Protein AF-A0A0F4IWF5-F1 (afdb_monomer_lite)

pLDDT: mean 77.97, std 20.59, range [29.2, 98.62]

Sequence (247 aa):
MFGRNTRDEPFEAVHWDEITQFTVGRTMRNTFRKSKRGEGAHAVRSMRMRGGEEYMVPGVYIVPVELSASLAKGGFRLFEDEAGRQLLCTVLPDGSDRYRVKDHADREIGCIRRTPVTKRLTRQGLWMEQPGYPSVVAPRAWARGGPGASLGRGVGHVLDGIVDSLLSFGSDEAGGSGGLKPVVWAAVVEDAGEEADGEYGEAVLTFPRRTDGTRWYFVKRDGWLDKRLAFALAVLRESDTIGADRH

Secondary structure (DSSP, 8-state):
--------PPPPPPPGGG--EEEEEEE-B--S-GGGS-EEEEEEEEEEEETTEEEEEEEEEEEESSTTS-HHHH-EEEESSTTS-SEEEEEEE-SSSEEEEEETTS-EEEEEEEPPGGGTTTB-SEEEE-TTS--EE-BTTHHHH-TTTT--S--S---TTTHHHHHTT--S------PPPPEEEEEESS--TTTS---EEEEEEEE---SSS---EEE-TT-SS-HHHHHHHHHHHHHHHH-TT--

Foldseek 3Di:
DDDPPPVPPAPDADALLQDFKWFWAFFFWFDPPPVPRDGHATATFDWDDDPNTTTTHHQKGWAFPDLVDQCLARNIWIARDPVRPRTAWTWGDPPDQKIFIAGPVRHTQWIKGADPPLCVVFWDGIWIDGPPFATKTFTVVCLVPPPVSLDPDDDDDDDPVPVVVVVVVPPDDDDDDPFRGKTWIFGFPDCPDSNDDGRTDHTAKIWGDDPDGTTMMGGDSPDPDDVSRVRSVNSSVCCVPPVSVVD

Radius of gyration: 19.06 Å; chains: 1; bounding box: 44×46×70 Å

Organism: NCBI:txid68223

Structure (mmCIF, N/CA/C/O backbone):
data_AF-A0A0F4IWF5-F1
#
_entry.id   AF-A0A0F4IWF5-F1
#
loop_
_atom_site.group_PDB
_atom_site.id
_atom_site.type_symbol
_atom_site.label_atom_id
_atom_site.label_alt_id
_atom_site.label_comp_id
_atom_site.label_asym_id
_atom_site.label_entity_id
_atom_site.label_seq_id
_atom_site.pdbx_PDB_ins_code
_atom_site.Cartn_x
_atom_site.Cartn_y
_atom_site.Cartn_z
_atom_site.occupancy
_atom_site.B_iso_or_equiv
_atom_site.auth_seq_id
_atom_site.auth_comp_id
_atom_site.auth_asym_id
_atom_site.auth_atom_id
_atom_site.pdbx_PDB_model_num
ATOM 1 N N . MET A 1 1 ? 17.496 6.590 -42.188 1.00 32.78 1 MET A N 1
ATOM 2 C CA . MET A 1 1 ? 18.256 5.568 -41.436 1.00 32.78 1 MET A CA 1
ATOM 3 C C . MET A 1 1 ? 17.341 5.076 -40.323 1.00 32.78 1 MET A C 1
ATOM 5 O O . MET A 1 1 ? 17.051 5.838 -39.412 1.00 32.78 1 MET A O 1
ATOM 9 N N . PHE A 1 2 ? 16.738 3.898 -40.492 1.00 38.22 2 PHE A N 1
ATOM 10 C CA . PHE A 1 2 ? 15.704 3.384 -39.590 1.00 38.22 2 PHE A CA 1
ATOM 11 C C . PHE A 1 2 ? 16.336 2.886 -38.288 1.00 38.22 2 PHE A C 1
ATOM 13 O O . PHE A 1 2 ? 17.276 2.092 -38.315 1.00 38.22 2 PHE A O 1
ATOM 20 N N . GLY A 1 3 ? 15.839 3.404 -37.163 1.00 37.94 3 GLY A N 1
ATOM 21 C CA . GLY A 1 3 ? 16.291 3.045 -35.825 1.00 37.94 3 GLY A CA 1
ATOM 22 C C . GLY A 1 3 ? 16.060 1.565 -35.554 1.00 37.94 3 GLY A C 1
ATOM 23 O O . GLY A 1 3 ? 14.959 1.050 -35.750 1.00 37.94 3 GLY A O 1
ATOM 24 N N . ARG A 1 4 ? 17.106 0.877 -35.093 1.00 44.25 4 ARG A N 1
ATOM 25 C CA . ARG A 1 4 ? 16.944 -0.433 -34.468 1.00 44.25 4 ARG A CA 1
ATOM 26 C C . ARG A 1 4 ? 16.068 -0.229 -33.235 1.00 44.25 4 ARG A C 1
ATOM 28 O O . ARG A 1 4 ? 16.497 0.407 -32.278 1.00 44.25 4 ARG A O 1
ATOM 35 N N . ASN A 1 5 ? 14.849 -0.764 -33.279 1.00 41.25 5 ASN A N 1
ATOM 36 C CA . ASN A 1 5 ? 14.084 -1.097 -32.084 1.00 41.25 5 ASN A CA 1
ATOM 37 C C . ASN A 1 5 ? 14.884 -2.164 -31.335 1.00 41.25 5 ASN A C 1
ATOM 39 O O . ASN A 1 5 ? 14.654 -3.362 -31.503 1.00 41.25 5 ASN A O 1
ATOM 43 N N . THR A 1 6 ? 15.867 -1.733 -30.549 1.00 43.59 6 THR A N 1
ATOM 44 C CA . THR A 1 6 ? 16.395 -2.556 -29.472 1.00 43.59 6 THR A CA 1
ATOM 45 C C . THR A 1 6 ? 15.206 -2.777 -28.551 1.00 43.59 6 THR A C 1
ATOM 47 O O . THR A 1 6 ? 14.762 -1.854 -27.871 1.00 43.59 6 THR A O 1
ATOM 50 N N . ARG A 1 7 ? 14.600 -3.966 -28.621 1.00 47.75 7 ARG A N 1
ATOM 51 C CA . ARG A 1 7 ? 13.723 -4.432 -27.552 1.00 47.75 7 ARG A CA 1
ATOM 52 C C . ARG A 1 7 ? 14.609 -4.463 -26.323 1.00 47.75 7 ARG A C 1
ATOM 54 O O . ARG A 1 7 ? 15.448 -5.346 -26.197 1.00 47.75 7 ARG A O 1
ATOM 61 N N . ASP A 1 8 ? 14.487 -3.422 -25.517 1.00 58.19 8 ASP A N 1
ATOM 62 C CA . ASP A 1 8 ? 15.078 -3.349 -24.198 1.00 58.19 8 ASP A CA 1
ATOM 63 C C . ASP A 1 8 ? 14.809 -4.684 -23.491 1.00 58.19 8 ASP A C 1
ATOM 65 O O . ASP A 1 8 ? 13.645 -5.064 -23.339 1.00 58.19 8 ASP A O 1
ATOM 69 N N . GLU A 1 9 ? 15.862 -5.409 -23.107 1.00 56.19 9 GLU A N 1
ATOM 70 C CA . GLU A 1 9 ? 15.705 -6.659 -22.363 1.00 56.19 9 GLU A CA 1
ATOM 71 C C . GLU A 1 9 ? 14.843 -6.400 -21.116 1.00 56.19 9 GLU A C 1
ATOM 73 O O . GLU A 1 9 ? 14.987 -5.347 -20.473 1.00 56.19 9 GLU A O 1
ATOM 78 N N . PRO A 1 10 ? 13.890 -7.291 -20.802 1.00 72.62 10 PRO A N 1
ATOM 79 C CA . PRO A 1 10 ? 13.039 -7.117 -19.637 1.00 72.62 10 PRO A CA 1
ATOM 80 C C . PRO A 1 10 ? 13.905 -7.088 -18.375 1.00 72.62 10 PRO A C 1
ATOM 82 O O . PRO A 1 10 ? 14.876 -7.832 -18.257 1.00 72.62 10 PRO A O 1
ATOM 85 N N . PHE A 1 11 ? 13.562 -6.207 -17.433 1.00 80.19 11 PHE A N 1
ATOM 86 C CA . PHE A 1 11 ? 14.170 -6.260 -16.107 1.00 80.19 11 PHE A CA 1
ATOM 87 C C . PHE A 1 11 ? 13.850 -7.607 -15.464 1.00 80.19 11 PHE A C 1
ATOM 89 O O . PHE A 1 11 ? 12.752 -8.136 -15.649 1.00 80.19 11 PHE A O 1
ATOM 96 N N . GLU A 1 12 ? 14.794 -8.128 -14.685 1.00 79.62 12 GLU A N 1
ATOM 97 C CA . GLU A 1 12 ? 14.517 -9.259 -13.810 1.00 79.62 12 GLU A CA 1
ATOM 98 C C . GLU A 1 12 ? 13.345 -8.910 -12.884 1.00 79.62 12 GLU A C 1
ATOM 100 O O . GLU A 1 12 ? 13.271 -7.803 -12.333 1.00 79.62 12 GLU A O 1
ATOM 105 N N . ALA A 1 13 ? 12.396 -9.840 -12.774 1.00 78.12 13 ALA A N 1
ATOM 106 C CA . ALA A 1 13 ? 11.231 -9.662 -11.928 1.00 78.12 13 ALA A CA 1
ATOM 107 C C . ALA A 1 13 ? 11.683 -9.583 -10.467 1.00 78.12 13 ALA A C 1
ATOM 109 O O . ALA A 1 13 ? 12.383 -10.461 -9.973 1.00 78.12 13 ALA A O 1
ATOM 110 N N . VAL A 1 14 ? 11.278 -8.517 -9.780 1.00 83.75 14 VAL A N 1
ATOM 111 C CA . VAL A 1 14 ? 11.539 -8.361 -8.349 1.00 83.75 14 VAL A CA 1
ATOM 112 C C . VAL A 1 14 ? 10.417 -9.057 -7.608 1.00 83.75 14 VAL A C 1
ATOM 114 O O . VAL A 1 14 ? 9.255 -8.683 -7.785 1.00 83.75 14 VAL A O 1
ATOM 117 N N . HIS A 1 15 ? 10.759 -10.044 -6.786 1.00 90.50 15 HIS A N 1
ATOM 118 C CA . HIS A 1 15 ? 9.767 -10.699 -5.949 1.00 90.50 15 HIS A CA 1
ATOM 119 C C . HIS A 1 15 ? 9.177 -9.687 -4.951 1.00 90.50 15 HIS A C 1
ATOM 121 O O . HIS A 1 15 ? 9.857 -8.774 -4.472 1.00 90.50 15 HIS A O 1
ATOM 127 N N . TRP A 1 16 ? 7.873 -9.780 -4.691 1.00 93.94 16 TRP A N 1
ATOM 128 C CA . TRP A 1 16 ? 7.130 -8.721 -3.999 1.00 93.94 16 TRP A CA 1
ATOM 129 C C . TRP A 1 16 ? 7.592 -8.502 -2.553 1.00 93.94 16 TRP A C 1
ATOM 131 O O . TRP A 1 16 ? 7.484 -7.391 -2.026 1.00 93.94 16 TRP A O 1
ATOM 141 N N . ASP A 1 17 ? 8.113 -9.545 -1.912 1.00 92.12 17 ASP A N 1
ATOM 142 C CA . ASP A 1 17 ? 8.621 -9.505 -0.543 1.00 92.12 17 ASP A CA 1
ATOM 143 C C . ASP A 1 17 ? 9.945 -8.738 -0.421 1.00 92.12 17 ASP A C 1
ATOM 145 O O . ASP A 1 17 ? 10.275 -8.281 0.668 1.00 92.12 17 ASP A O 1
ATOM 149 N N . GLU A 1 18 ? 10.674 -8.505 -1.510 1.00 92.50 18 GLU A N 1
ATOM 150 C CA . GLU A 1 18 ? 11.907 -7.715 -1.519 1.00 92.50 18 GLU A CA 1
ATOM 151 C C . GLU A 1 18 ? 11.623 -6.218 -1.680 1.00 92.50 18 GLU A C 1
ATOM 153 O O . GLU A 1 18 ? 12.465 -5.367 -1.380 1.00 92.50 18 GLU A O 1
ATOM 158 N N . ILE A 1 19 ? 10.412 -5.866 -2.117 1.00 94.44 19 ILE A N 1
ATOM 159 C CA . ILE A 1 19 ? 10.019 -4.484 -2.377 1.00 94.44 19 ILE A CA 1
ATOM 160 C C . ILE A 1 19 ? 9.916 -3.735 -1.044 1.00 94.44 19 ILE A C 1
ATOM 162 O O . ILE A 1 19 ? 9.071 -4.022 -0.195 1.00 94.44 19 ILE A O 1
ATOM 166 N N . THR A 1 20 ? 10.799 -2.759 -0.844 1.00 93.88 20 THR A N 1
ATOM 167 C CA . THR A 1 20 ? 10.795 -1.864 0.329 1.00 93.88 20 THR A CA 1
ATOM 168 C C . THR A 1 20 ? 10.538 -0.412 -0.043 1.00 93.88 20 THR A C 1
ATOM 170 O O . THR A 1 20 ? 10.074 0.360 0.787 1.00 93.88 20 THR A O 1
ATOM 173 N N . GLN A 1 21 ? 10.798 -0.046 -1.297 1.00 94.38 21 GLN A N 1
ATOM 174 C CA . GLN A 1 21 ? 10.514 1.264 -1.865 1.00 94.38 21 GLN A CA 1
ATOM 175 C C . GLN A 1 21 ? 9.683 1.081 -3.129 1.00 94.38 21 GLN A C 1
ATOM 177 O O . GLN A 1 21 ? 10.093 0.373 -4.052 1.00 94.38 21 GLN A O 1
ATOM 182 N N . PHE A 1 22 ? 8.522 1.728 -3.183 1.00 95.44 22 PHE A N 1
ATOM 183 C CA . PHE A 1 22 ? 7.602 1.548 -4.297 1.00 95.44 22 PHE A CA 1
ATOM 184 C C . PHE A 1 22 ? 6.734 2.769 -4.585 1.00 95.44 22 PHE A C 1
ATOM 186 O O . PHE A 1 22 ? 6.564 3.658 -3.757 1.00 95.44 22 PHE A O 1
ATOM 193 N N . THR A 1 23 ? 6.155 2.792 -5.778 1.00 94.25 23 THR A N 1
ATOM 194 C CA . THR A 1 23 ? 5.047 3.670 -6.153 1.00 94.25 23 THR A CA 1
ATOM 195 C C . THR A 1 23 ? 3.878 2.832 -6.656 1.00 94.25 23 THR A C 1
ATOM 197 O O . THR A 1 23 ? 4.025 1.634 -6.891 1.00 94.25 23 THR A O 1
ATOM 200 N N . VAL A 1 24 ? 2.729 3.462 -6.868 1.00 94.56 24 VAL A N 1
ATOM 201 C CA . VAL A 1 24 ? 1.557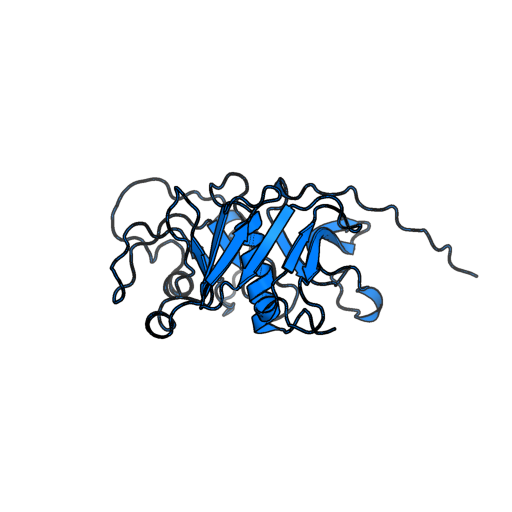 2.836 -7.483 1.00 94.56 24 VAL A CA 1
ATOM 202 C C . VAL A 1 24 ? 1.206 3.605 -8.749 1.00 94.56 24 VAL A C 1
ATOM 204 O O . VAL A 1 24 ? 1.089 4.830 -8.723 1.00 94.56 24 VAL A O 1
ATOM 207 N N . GLY A 1 25 ? 1.047 2.897 -9.866 1.00 92.94 25 GLY A N 1
ATOM 208 C CA . GLY A 1 25 ? 0.566 3.501 -11.104 1.00 92.94 25 GLY A CA 1
ATOM 209 C C . GLY A 1 25 ? 0.954 2.737 -12.364 1.00 92.94 25 GLY A C 1
ATOM 210 O O . GLY A 1 25 ? 1.335 1.565 -12.329 1.00 92.94 25 GLY A O 1
ATOM 211 N N . ARG A 1 26 ? 0.847 3.428 -13.501 1.00 92.12 26 ARG A N 1
ATOM 212 C CA . ARG A 1 26 ? 1.085 2.878 -14.846 1.00 92.12 26 ARG A CA 1
ATOM 213 C C . ARG A 1 26 ? 2.339 3.414 -15.535 1.00 92.12 26 ARG A C 1
ATOM 215 O O . ARG A 1 26 ? 2.813 2.820 -16.498 1.00 92.12 26 ARG A O 1
ATOM 222 N N . THR A 1 27 ? 2.886 4.523 -15.041 1.00 90.38 27 THR A N 1
ATOM 223 C CA . THR A 1 27 ? 4.083 5.172 -15.592 1.00 90.38 27 THR A CA 1
ATOM 224 C C . THR A 1 27 ? 5.261 4.204 -15.618 1.00 90.38 27 THR A C 1
ATOM 226 O O . THR A 1 27 ? 5.602 3.644 -14.579 1.00 90.38 27 THR A O 1
ATOM 229 N N . MET A 1 28 ? 5.905 4.040 -16.777 1.00 89.75 28 MET A N 1
ATOM 230 C CA . MET A 1 28 ? 7.036 3.114 -16.940 1.00 89.75 28 MET A CA 1
ATOM 231 C C . MET A 1 28 ? 8.406 3.766 -16.744 1.00 89.75 28 MET A C 1
ATOM 233 O O . MET A 1 28 ? 9.361 3.071 -16.406 1.00 89.75 28 MET A O 1
ATOM 237 N N . ARG A 1 29 ? 8.530 5.077 -16.960 1.00 87.25 29 ARG A N 1
ATOM 238 C CA . ARG A 1 29 ? 9.786 5.827 -16.825 1.00 87.25 29 ARG A CA 1
ATOM 239 C C . ARG A 1 29 ? 9.555 7.133 -16.084 1.00 87.25 29 ARG A C 1
ATOM 241 O O . ARG A 1 29 ? 8.640 7.892 -16.424 1.00 87.25 29 ARG A O 1
ATOM 248 N N . ASN A 1 30 ? 10.408 7.430 -15.110 1.00 81.81 30 ASN A N 1
ATOM 249 C CA . ASN A 1 30 ? 10.378 8.713 -14.423 1.00 81.81 30 ASN A CA 1
ATOM 250 C C . ASN A 1 30 ? 11.183 9.741 -15.229 1.00 81.81 30 ASN A C 1
ATOM 252 O O . ASN A 1 30 ? 12.402 9.829 -15.144 1.00 81.81 30 ASN A O 1
ATOM 256 N N . THR A 1 31 ? 10.495 10.494 -16.086 1.00 80.31 31 THR A N 1
ATOM 257 C CA . THR A 1 31 ? 11.122 11.507 -16.942 1.00 80.31 31 THR A CA 1
ATOM 258 C C . THR A 1 31 ? 10.251 12.752 -17.074 1.00 80.31 31 THR A C 1
ATOM 260 O O . THR A 1 31 ? 9.015 12.688 -17.102 1.00 80.31 31 THR A O 1
ATOM 263 N N . PHE A 1 32 ? 10.897 13.913 -17.199 1.00 74.69 32 PHE A N 1
ATOM 264 C CA . PHE A 1 32 ? 10.223 15.187 -17.452 1.00 74.69 32 PHE A CA 1
ATOM 265 C C . PHE A 1 32 ? 9.505 15.207 -18.810 1.00 74.69 32 PHE A C 1
ATOM 267 O O . PHE A 1 32 ? 8.471 15.859 -18.958 1.00 74.69 32 PHE A O 1
ATOM 274 N N . ARG A 1 33 ? 9.995 14.451 -19.803 1.00 78.88 33 ARG A N 1
ATOM 275 C CA . ARG A 1 33 ? 9.385 14.389 -21.139 1.00 78.88 33 ARG A CA 1
ATOM 276 C C . ARG A 1 33 ? 8.220 13.401 -21.150 1.00 78.88 33 ARG A C 1
ATOM 278 O O . ARG A 1 33 ? 8.435 12.199 -21.265 1.00 78.88 33 ARG A O 1
ATOM 285 N N . LYS A 1 34 ? 6.980 13.903 -21.092 1.00 74.44 34 LYS A N 1
ATOM 286 C CA . LYS A 1 34 ? 5.753 13.076 -21.066 1.00 74.44 34 LYS A CA 1
ATOM 287 C C . LYS A 1 34 ? 5.718 11.985 -22.146 1.00 74.44 34 LYS A C 1
ATOM 289 O O . LYS A 1 34 ? 5.399 10.849 -21.825 1.00 74.44 34 LYS A O 1
ATOM 294 N N . SER A 1 35 ? 6.120 12.294 -23.381 1.00 76.94 35 SER A N 1
ATOM 295 C CA . SER A 1 35 ? 6.144 11.335 -24.501 1.00 76.94 35 SER A CA 1
ATOM 296 C C . SER A 1 35 ? 7.086 10.142 -24.302 1.00 76.94 35 SER A C 1
ATOM 298 O O . SER A 1 35 ? 6.920 9.124 -24.962 1.00 76.94 35 SER A O 1
ATOM 300 N N . LYS A 1 36 ? 8.064 10.249 -23.393 1.00 79.19 36 LYS A N 1
ATOM 301 C CA . LYS A 1 36 ? 9.012 9.179 -23.063 1.00 79.19 36 LYS A CA 1
ATOM 302 C C . LYS A 1 36 ? 8.631 8.385 -21.813 1.00 79.19 36 LYS A C 1
ATOM 304 O O . LYS A 1 36 ? 9.298 7.402 -21.516 1.00 79.19 36 LYS A O 1
ATOM 309 N N . ARG A 1 37 ? 7.602 8.796 -21.065 1.00 83.12 37 ARG A N 1
ATOM 310 C CA . ARG A 1 37 ? 7.222 8.126 -19.809 1.00 83.12 37 ARG A CA 1
ATOM 311 C C . ARG A 1 37 ? 6.773 6.688 -20.034 1.00 83.12 37 ARG A C 1
ATOM 313 O O . ARG A 1 37 ? 7.110 5.829 -19.228 1.00 83.12 37 ARG A O 1
ATOM 320 N N . GLY A 1 38 ? 6.051 6.441 -21.126 1.00 84.62 38 GLY A N 1
ATOM 321 C CA . GLY A 1 38 ? 5.409 5.155 -21.380 1.00 84.62 38 GLY A CA 1
ATOM 322 C C . GLY A 1 38 ? 4.332 4.827 -20.343 1.00 84.62 38 GLY A C 1
ATOM 323 O O . GLY A 1 38 ? 4.345 5.318 -19.210 1.00 84.62 38 GLY A O 1
ATOM 324 N N . GLU A 1 39 ? 3.398 3.980 -20.742 1.00 88.69 39 GLU A N 1
ATOM 325 C CA . GLU A 1 39 ? 2.325 3.492 -19.887 1.00 88.69 39 GLU A CA 1
ATOM 326 C C . GLU A 1 39 ? 2.275 1.969 -19.996 1.00 88.69 39 GLU A C 1
ATOM 328 O O . GLU A 1 39 ? 2.340 1.425 -21.097 1.00 88.69 39 GLU A O 1
ATOM 333 N N . GLY A 1 40 ? 2.217 1.291 -18.854 1.00 90.06 40 GLY A N 1
ATOM 334 C CA . GLY A 1 40 ? 2.058 -0.157 -18.768 1.00 90.06 40 GLY A CA 1
ATOM 335 C C . GLY A 1 40 ? 0.927 -0.535 -17.817 1.00 90.06 40 GLY A C 1
ATOM 336 O O . GLY A 1 40 ? 0.149 0.318 -17.393 1.00 90.06 40 GLY A O 1
ATOM 337 N N . ALA A 1 41 ? 0.866 -1.811 -17.431 1.00 92.44 41 ALA A N 1
ATOM 338 C CA . ALA A 1 41 ? -0.153 -2.317 -16.512 1.00 92.44 41 ALA A CA 1
ATOM 339 C C . ALA A 1 41 ? -0.219 -1.528 -15.189 1.00 92.44 41 ALA A C 1
ATOM 341 O O . ALA A 1 41 ? 0.788 -1.011 -14.695 1.00 92.44 41 ALA A O 1
ATOM 342 N N . HIS A 1 42 ? -1.397 -1.435 -14.576 1.00 94.75 42 HIS A N 1
ATOM 343 C CA . HIS A 1 42 ? -1.512 -0.814 -13.260 1.00 94.75 42 HIS A CA 1
ATOM 344 C C . HIS A 1 42 ? -0.820 -1.701 -12.219 1.00 94.75 42 HIS A C 1
ATOM 346 O O . HIS A 1 42 ? -1.170 -2.870 -12.081 1.00 94.75 42 HIS A O 1
ATOM 352 N N . ALA A 1 43 ? 0.190 -1.176 -11.523 1.00 95.94 43 ALA A N 1
ATOM 353 C CA . ALA A 1 43 ? 1.018 -1.983 -10.635 1.00 95.94 43 ALA A CA 1
ATOM 354 C C . ALA A 1 43 ? 1.604 -1.183 -9.464 1.00 95.94 43 ALA A C 1
ATOM 356 O O . ALA A 1 43 ? 1.778 0.037 -9.540 1.00 95.94 43 ALA A O 1
ATOM 357 N N . VAL A 1 44 ? 1.979 -1.907 -8.411 1.00 96.56 44 VAL A N 1
ATOM 358 C CA . VAL A 1 44 ? 3.029 -1.509 -7.476 1.00 96.56 44 VAL A CA 1
ATOM 359 C C . VAL A 1 44 ? 4.362 -1.652 -8.205 1.00 96.56 44 VAL A C 1
ATOM 361 O O . VAL A 1 44 ? 4.685 -2.718 -8.738 1.00 96.56 44 VAL A O 1
ATOM 364 N N . ARG A 1 45 ? 5.124 -0.562 -8.264 1.00 94.81 45 ARG A N 1
ATOM 365 C CA . ARG A 1 45 ? 6.340 -0.448 -9.073 1.00 94.81 45 ARG A CA 1
ATOM 366 C C . ARG A 1 45 ? 7.538 -0.060 -8.225 1.00 94.81 45 ARG A C 1
ATOM 368 O O . ARG A 1 45 ? 7.430 0.822 -7.377 1.00 94.81 45 ARG A O 1
ATOM 375 N N . SER A 1 46 ? 8.682 -0.666 -8.513 1.00 93.12 46 SER A N 1
ATOM 376 C CA . SER A 1 46 ? 9.984 -0.326 -7.932 1.00 93.12 46 SER A CA 1
ATOM 377 C C . SER A 1 46 ? 10.828 0.464 -8.938 1.00 93.12 46 SER A C 1
ATOM 379 O O . SER A 1 46 ? 10.633 0.333 -10.148 1.00 93.12 46 SER A O 1
ATOM 381 N N . MET A 1 47 ? 11.746 1.312 -8.466 1.00 91.44 47 MET A N 1
ATOM 382 C CA . MET A 1 47 ? 12.688 2.002 -9.355 1.00 91.44 47 MET A CA 1
ATOM 383 C C . MET A 1 47 ? 13.845 1.071 -9.719 1.00 91.44 47 MET A C 1
ATOM 385 O O . MET A 1 47 ? 14.442 0.453 -8.837 1.00 91.44 47 MET A O 1
ATOM 389 N N . ARG A 1 48 ? 14.229 1.039 -10.993 1.00 89.75 48 ARG A N 1
ATOM 390 C CA . ARG A 1 48 ? 15.491 0.462 -11.462 1.00 89.75 48 ARG A CA 1
ATOM 391 C C . ARG A 1 48 ? 16.188 1.436 -12.406 1.00 89.75 48 ARG A C 1
ATOM 393 O O . ARG A 1 48 ? 15.546 2.063 -13.246 1.00 89.75 48 ARG A O 1
ATOM 400 N N . MET A 1 49 ? 17.506 1.537 -12.280 1.00 86.12 49 MET A N 1
ATOM 401 C CA . MET A 1 49 ? 18.336 2.344 -13.172 1.00 86.12 49 MET A CA 1
ATOM 402 C C . MET A 1 49 ? 18.820 1.499 -14.344 1.00 86.12 49 MET A C 1
ATOM 404 O O . MET A 1 49 ? 19.328 0.396 -14.145 1.00 86.12 49 MET A O 1
ATOM 408 N N . ARG A 1 50 ? 18.720 2.028 -15.565 1.00 83.81 50 ARG A N 1
ATOM 409 C CA . ARG A 1 50 ? 19.363 1.435 -16.745 1.00 83.81 50 ARG A CA 1
ATOM 410 C C . ARG A 1 50 ? 19.773 2.520 -17.724 1.00 83.81 50 ARG A C 1
ATOM 412 O O . ARG A 1 50 ? 18.947 3.329 -18.132 1.00 83.81 50 ARG A O 1
ATOM 419 N N . GLY A 1 51 ? 21.051 2.535 -18.104 1.00 82.81 51 GLY A N 1
ATOM 420 C CA . GLY A 1 51 ? 21.578 3.523 -19.052 1.00 82.81 51 GLY A CA 1
ATOM 421 C C . GLY A 1 51 ? 21.366 4.978 -18.610 1.00 82.81 51 GLY A C 1
ATOM 422 O O . GLY A 1 51 ? 21.156 5.839 -19.455 1.00 82.81 51 GLY A O 1
ATOM 423 N N . GLY A 1 52 ? 21.357 5.242 -17.297 1.00 82.69 52 GLY A N 1
ATOM 424 C CA . GLY A 1 52 ? 21.098 6.573 -16.732 1.00 82.69 52 GLY A CA 1
ATOM 425 C C . GLY A 1 52 ? 19.624 7.002 -16.712 1.00 82.69 52 GLY A C 1
ATOM 426 O O . GLY A 1 52 ? 19.333 8.108 -16.270 1.00 82.69 52 GLY A O 1
ATOM 427 N N . GLU A 1 53 ? 18.692 6.155 -17.158 1.00 84.75 53 GLU A N 1
ATOM 428 C CA . GLU A 1 53 ? 17.251 6.404 -17.061 1.00 84.75 53 GLU A CA 1
ATOM 429 C C . GLU A 1 53 ? 16.627 5.629 -15.886 1.00 84.75 53 GLU A C 1
ATOM 431 O O . GLU A 1 53 ? 16.983 4.477 -15.617 1.00 84.75 53 GLU A O 1
ATOM 436 N N . GLU A 1 54 ? 15.661 6.264 -15.215 1.00 88.44 54 GLU A N 1
ATOM 437 C CA . GLU A 1 54 ? 14.844 5.668 -14.154 1.00 88.44 54 GLU A CA 1
ATOM 438 C C . GLU A 1 54 ? 13.635 4.932 -14.746 1.00 88.44 54 GLU A C 1
ATOM 440 O O . GLU A 1 54 ? 12.714 5.546 -15.301 1.00 88.44 54 GLU A O 1
ATOM 445 N N . TYR A 1 55 ? 13.612 3.613 -14.578 1.00 90.38 55 TYR A N 1
ATOM 446 C CA . TYR A 1 55 ? 12.502 2.745 -14.950 1.00 90.38 55 TYR A CA 1
ATOM 447 C C . TYR A 1 55 ? 11.688 2.356 -13.725 1.00 90.38 55 TYR A C 1
ATOM 449 O O . TYR A 1 55 ? 12.223 2.038 -12.668 1.00 90.38 55 TYR A O 1
ATOM 457 N N . MET A 1 56 ? 10.374 2.340 -13.894 1.00 92.06 56 MET A N 1
ATOM 458 C CA . MET A 1 56 ? 9.408 1.977 -12.869 1.00 92.06 56 MET A CA 1
ATOM 459 C C . MET A 1 56 ? 8.920 0.564 -13.176 1.00 92.06 56 MET A C 1
ATOM 461 O O . MET A 1 56 ? 7.963 0.377 -13.928 1.00 92.06 56 MET A O 1
ATOM 465 N N . VAL A 1 57 ? 9.614 -0.440 -12.655 1.00 92.62 57 VAL A N 1
ATOM 466 C CA . VAL A 1 57 ? 9.399 -1.855 -12.982 1.00 92.62 57 VAL A CA 1
ATOM 467 C C . VAL A 1 57 ? 8.241 -2.408 -12.146 1.00 92.62 57 VAL A C 1
ATOM 469 O O . VAL A 1 57 ? 8.252 -2.216 -10.927 1.00 92.62 57 VAL A O 1
ATOM 472 N N . PRO A 1 58 ? 7.231 -3.058 -12.757 1.00 94.69 58 PRO A N 1
ATOM 473 C CA . PRO A 1 58 ? 6.130 -3.659 -12.009 1.00 94.69 58 PRO A CA 1
ATOM 474 C C . PRO A 1 58 ? 6.632 -4.838 -11.169 1.00 94.69 58 PRO A C 1
ATOM 476 O O . PRO A 1 58 ? 7.383 -5.672 -11.665 1.00 94.69 58 PRO A O 1
ATOM 479 N N . GLY A 1 59 ? 6.221 -4.883 -9.902 1.00 94.50 59 GLY A N 1
ATOM 480 C CA . GLY A 1 59 ? 6.467 -6.019 -9.006 1.00 94.50 59 GLY A CA 1
ATOM 481 C C . GLY A 1 59 ? 5.185 -6.659 -8.473 1.00 94.50 59 GLY A C 1
ATOM 482 O O . GLY A 1 59 ? 5.184 -7.837 -8.146 1.00 94.50 59 GLY A O 1
ATOM 483 N N . VAL A 1 60 ? 4.080 -5.905 -8.415 1.00 97.44 60 VAL A N 1
ATOM 484 C CA . VAL A 1 60 ? 2.756 -6.444 -8.072 1.00 97.44 60 VAL A CA 1
ATOM 485 C C . VAL A 1 60 ? 1.705 -5.801 -8.964 1.00 97.44 60 VAL A C 1
ATOM 487 O O . VAL A 1 60 ? 1.567 -4.579 -8.977 1.00 97.44 60 VAL A O 1
ATOM 490 N N . TYR A 1 61 ? 0.949 -6.601 -9.699 1.00 97.12 61 TYR A N 1
ATOM 491 C CA . TYR A 1 61 ? -0.068 -6.149 -10.641 1.00 97.12 61 TYR A CA 1
ATOM 492 C C . TYR A 1 61 ? -1.402 -5.930 -9.936 1.00 97.12 61 TYR A C 1
ATOM 494 O O . TYR A 1 61 ? -1.823 -6.738 -9.112 1.00 97.12 61 TYR A O 1
ATOM 502 N N . ILE A 1 62 ? -2.066 -4.824 -10.260 1.00 97.44 62 ILE A N 1
ATOM 503 C CA . ILE A 1 62 ? -3.324 -4.398 -9.651 1.00 97.44 62 ILE A CA 1
ATOM 504 C C . ILE A 1 62 ? -4.441 -4.643 -10.655 1.00 97.44 62 ILE A C 1
ATOM 506 O O . ILE A 1 62 ? -4.478 -4.023 -11.719 1.00 97.44 62 ILE A O 1
ATOM 510 N N . VAL A 1 63 ? -5.382 -5.508 -10.288 1.00 96.62 63 VAL A N 1
ATOM 511 C CA . VAL A 1 63 ? -6.533 -5.845 -11.128 1.00 96.62 63 VAL A CA 1
ATOM 512 C C . VAL A 1 63 ? -7.819 -5.495 -10.376 1.00 96.62 63 VAL A C 1
ATOM 514 O O . VAL A 1 63 ? -8.028 -6.006 -9.274 1.00 96.62 63 VAL A O 1
ATOM 517 N N . PRO A 1 64 ? -8.694 -4.632 -10.920 1.00 95.75 64 PRO A N 1
ATOM 518 C CA . PRO A 1 64 ? -9.981 -4.332 -10.295 1.00 95.75 64 PRO A CA 1
ATOM 519 C C . PRO A 1 64 ? -10.844 -5.594 -10.184 1.00 95.75 64 PRO A C 1
ATOM 521 O O . PRO A 1 64 ? -10.850 -6.438 -11.079 1.00 95.75 64 PRO A O 1
ATOM 524 N N . VAL A 1 65 ? -11.601 -5.720 -9.091 1.00 95.38 65 VAL A N 1
ATOM 525 C CA . VAL A 1 65 ? -12.620 -6.778 -8.967 1.00 95.38 65 VAL A CA 1
ATOM 526 C C . VAL A 1 65 ? -13.839 -6.440 -9.825 1.00 95.38 65 VAL A C 1
ATOM 528 O O . VAL A 1 65 ? -14.399 -7.323 -10.470 1.00 95.38 65 VAL A O 1
ATOM 531 N N . GLU A 1 66 ? -14.205 -5.160 -9.870 1.00 91.12 66 GLU A N 1
ATOM 532 C CA . GLU A 1 66 ? -15.296 -4.627 -10.679 1.00 91.12 66 GLU A CA 1
ATOM 533 C C . GLU A 1 66 ? -14.768 -3.513 -11.595 1.00 91.12 66 GLU A C 1
ATOM 535 O O . GLU A 1 66 ? -14.275 -2.495 -11.117 1.00 91.12 66 GLU A O 1
ATOM 540 N N . LEU A 1 67 ? -14.884 -3.692 -12.916 1.00 87.00 67 LEU A N 1
ATOM 541 C CA . LEU A 1 67 ? -14.353 -2.749 -13.915 1.00 87.00 67 LEU A CA 1
ATOM 542 C C . LEU A 1 67 ? -15.114 -1.413 -13.966 1.00 87.00 67 LEU A C 1
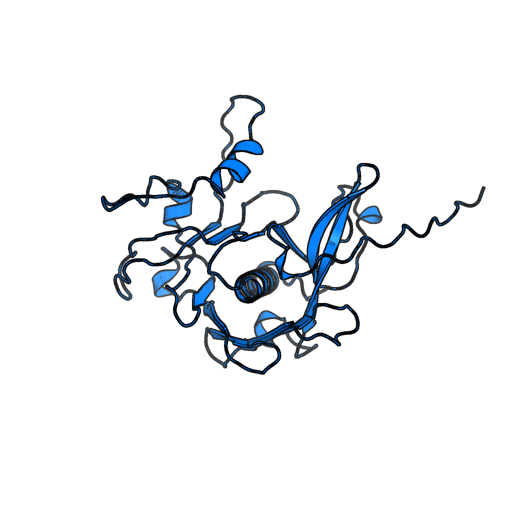ATOM 544 O O . LEU A 1 67 ? -14.555 -0.404 -14.388 1.00 87.00 67 LEU A O 1
ATOM 548 N N . SER A 1 68 ? -16.384 -1.401 -13.558 1.00 86.38 68 SER A N 1
ATOM 549 C CA . SER A 1 68 ? -17.247 -0.212 -13.532 1.00 86.38 68 SER A CA 1
ATOM 550 C C . SER A 1 68 ? -17.035 0.681 -12.310 1.00 86.38 68 SER A C 1
ATOM 552 O O . SER A 1 68 ? -17.514 1.818 -12.294 1.00 86.38 68 SER A O 1
ATOM 554 N N . ALA A 1 69 ? -16.333 0.194 -11.287 1.00 87.31 69 ALA A N 1
ATOM 555 C CA . ALA A 1 69 ? -16.129 0.898 -10.031 1.00 87.31 69 ALA A CA 1
ATOM 556 C C . ALA A 1 69 ? -14.659 1.298 -9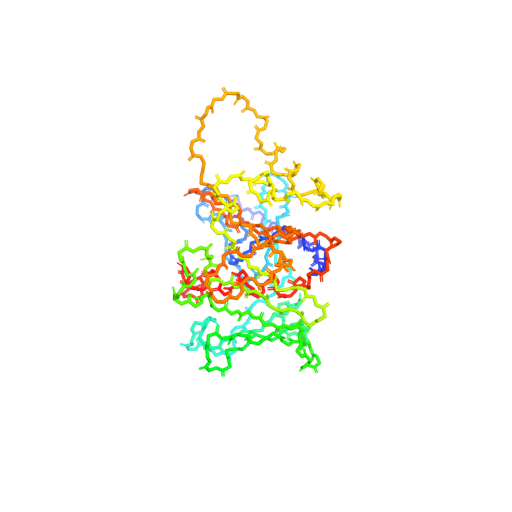.851 1.00 87.31 69 ALA A C 1
ATOM 558 O O . ALA A 1 69 ? -13.743 0.632 -10.323 1.00 87.31 69 ALA A O 1
ATOM 559 N N . SER A 1 70 ? -14.419 2.388 -9.116 1.00 89.69 70 SER A N 1
ATOM 560 C CA . SER A 1 70 ? -13.063 2.709 -8.657 1.00 89.69 70 SER A CA 1
ATOM 561 C C . SER A 1 70 ? -12.546 1.609 -7.727 1.00 89.69 70 SER A C 1
ATOM 563 O O . SER A 1 70 ? -13.341 0.999 -7.008 1.00 89.69 70 SER A O 1
ATOM 565 N N . LEU A 1 71 ? -11.231 1.412 -7.641 1.00 92.44 71 LEU A N 1
ATOM 566 C CA . LEU A 1 71 ? -10.612 0.393 -6.780 1.00 92.44 71 LEU A CA 1
ATOM 567 C C . LEU A 1 71 ? -11.051 0.552 -5.317 1.00 92.44 71 LEU A C 1
ATOM 569 O O . LEU A 1 71 ? -11.362 -0.429 -4.648 1.00 92.44 71 LEU A O 1
ATOM 573 N N . ALA A 1 72 ? -11.176 1.793 -4.840 1.00 90.50 72 ALA A N 1
ATOM 574 C CA . ALA A 1 72 ? -11.670 2.088 -3.496 1.00 90.50 72 ALA A CA 1
ATOM 575 C C . ALA A 1 72 ? -13.169 1.785 -3.271 1.00 90.50 72 ALA A C 1
ATOM 577 O O . ALA A 1 72 ? -13.621 1.816 -2.128 1.00 90.50 72 ALA A O 1
ATOM 578 N N . LYS A 1 73 ? -13.954 1.525 -4.325 1.00 91.12 73 LYS A N 1
ATOM 579 C CA . LYS A 1 73 ? -15.395 1.216 -4.248 1.00 91.12 73 LYS A CA 1
ATOM 580 C C . LYS A 1 73 ? -15.721 -0.231 -4.605 1.00 91.12 73 LYS A C 1
ATOM 582 O O . LYS A 1 73 ? -16.565 -0.813 -3.942 1.00 91.12 73 LYS A O 1
ATOM 587 N N . GLY A 1 74 ? -15.087 -0.782 -5.639 1.00 92.44 74 GLY A N 1
ATOM 588 C CA . GLY A 1 74 ? -15.312 -2.157 -6.102 1.00 92.44 74 GLY A CA 1
ATOM 589 C C . GLY A 1 74 ? -14.314 -3.171 -5.541 1.00 92.44 74 GLY A C 1
ATOM 590 O O . GLY A 1 74 ? -14.537 -4.372 -5.639 1.00 92.44 74 GLY A O 1
ATOM 591 N N . GLY A 1 75 ? -13.214 -2.706 -4.942 1.00 95.81 75 GLY A N 1
ATOM 592 C CA . GLY A 1 75 ? -12.112 -3.565 -4.523 1.00 95.81 75 GLY A CA 1
ATOM 593 C C . GLY A 1 75 ? -11.199 -3.981 -5.679 1.00 95.81 75 GLY A C 1
ATOM 594 O O . GLY A 1 75 ? -11.424 -3.672 -6.853 1.00 95.81 75 GLY A O 1
ATOM 595 N N . PHE A 1 76 ? -10.118 -4.668 -5.331 1.00 97.81 76 PHE A N 1
ATOM 596 C CA . PHE A 1 76 ? -9.068 -5.068 -6.261 1.00 97.81 76 PHE A CA 1
ATOM 597 C C . PHE A 1 76 ? -8.333 -6.315 -5.774 1.00 97.81 76 PHE A C 1
ATOM 599 O O . PHE A 1 76 ? -8.408 -6.703 -4.610 1.00 97.81 76 PHE A O 1
ATOM 606 N N . ARG A 1 77 ? -7.613 -6.951 -6.691 1.00 98.44 77 ARG A N 1
ATOM 607 C CA . ARG A 1 77 ? -6.711 -8.070 -6.436 1.00 98.44 77 ARG A CA 1
ATOM 608 C C . ARG A 1 77 ? -5.294 -7.666 -6.805 1.00 98.44 77 ARG A C 1
ATOM 610 O O . ARG A 1 77 ? -5.089 -6.898 -7.746 1.00 98.44 77 ARG A O 1
ATOM 617 N N . LEU A 1 78 ? -4.344 -8.186 -6.045 1.00 98.38 78 LEU A N 1
ATOM 618 C CA . LEU A 1 78 ? -2.919 -8.034 -6.282 1.00 98.38 78 LEU A CA 1
ATOM 619 C C . LEU A 1 78 ? -2.354 -9.359 -6.787 1.00 98.38 78 LEU A C 1
ATOM 621 O O . LEU A 1 78 ? -2.642 -10.397 -6.194 1.00 98.38 78 LEU A O 1
ATOM 625 N N . PHE A 1 79 ? -1.559 -9.323 -7.852 1.00 97.94 79 PHE A N 1
ATOM 626 C CA . PHE A 1 79 ? -0.940 -10.500 -8.465 1.00 97.94 79 PHE A CA 1
ATOM 627 C C . PHE A 1 79 ? 0.571 -10.333 -8.599 1.00 97.94 79 PHE A C 1
ATOM 629 O O . PHE A 1 79 ? 1.050 -9.224 -8.823 1.00 97.94 79 PHE A O 1
ATOM 636 N N . GLU A 1 80 ? 1.317 -11.428 -8.499 1.00 95.81 80 GLU A N 1
ATOM 637 C CA . GLU A 1 80 ? 2.771 -11.431 -8.724 1.00 95.81 80 GLU A CA 1
ATOM 638 C C . GLU A 1 80 ? 3.117 -11.368 -10.221 1.00 95.81 80 GLU A C 1
ATOM 640 O O . GLU A 1 80 ? 4.149 -10.818 -10.603 1.00 95.81 80 GLU A O 1
ATOM 645 N N . ASP A 1 81 ? 2.224 -11.855 -11.090 1.00 93.56 81 ASP A N 1
ATOM 646 C CA . ASP A 1 81 ? 2.416 -11.873 -12.538 1.00 93.56 81 ASP A CA 1
ATOM 647 C C . ASP A 1 81 ? 1.334 -11.107 -13.311 1.00 93.56 81 ASP A C 1
ATOM 649 O O . ASP A 1 81 ? 0.170 -11.031 -12.915 1.00 93.56 81 ASP A O 1
ATOM 653 N N . GLU A 1 82 ? 1.720 -10.572 -14.472 1.00 91.44 82 GLU A N 1
ATOM 654 C CA . GLU A 1 82 ? 0.826 -9.790 -15.336 1.00 91.44 82 GLU A CA 1
ATOM 655 C C . GLU A 1 82 ? -0.347 -10.622 -15.867 1.00 91.44 82 GLU A C 1
ATOM 657 O O . GLU A 1 82 ? -1.440 -10.098 -16.075 1.00 91.44 82 GLU A O 1
ATOM 662 N N . ALA A 1 83 ? -0.145 -11.931 -16.053 1.00 92.62 83 ALA A N 1
ATOM 663 C CA . ALA A 1 83 ? -1.187 -12.832 -16.534 1.00 92.62 83 ALA A CA 1
ATOM 664 C C . ALA A 1 83 ? -2.227 -13.188 -15.454 1.00 92.62 83 ALA A C 1
ATOM 666 O O . ALA A 1 83 ? -3.184 -13.901 -15.758 1.00 92.62 83 ALA A O 1
ATOM 667 N N . GLY A 1 84 ? -2.065 -12.701 -14.217 1.00 92.31 84 GLY A N 1
ATOM 668 C CA . GLY A 1 84 ? -3.047 -12.862 -13.147 1.00 92.31 84 GLY A CA 1
ATOM 669 C C . GLY A 1 84 ? -3.182 -14.299 -12.640 1.00 92.31 84 GLY A C 1
ATOM 670 O O . GLY A 1 84 ? -4.276 -14.722 -12.268 1.00 92.31 84 GLY A O 1
ATOM 671 N N . ARG A 1 85 ? -2.095 -15.076 -12.658 1.00 93.88 85 ARG A N 1
ATOM 672 C CA . ARG A 1 85 ? -2.090 -16.495 -12.265 1.00 93.88 85 ARG A CA 1
ATOM 673 C C . ARG A 1 85 ? -1.703 -16.688 -10.805 1.00 93.88 85 ARG A C 1
ATOM 675 O O . ARG A 1 85 ? -2.189 -17.615 -10.164 1.00 93.88 85 ARG A O 1
ATOM 682 N N . GLN A 1 86 ? -0.841 -15.826 -10.282 1.00 95.94 86 GLN A N 1
ATOM 683 C CA . GLN A 1 86 ? -0.314 -15.887 -8.924 1.00 95.94 86 GLN A CA 1
ATOM 684 C C . GLN A 1 86 ? -0.967 -14.795 -8.082 1.00 95.94 86 GLN A C 1
ATOM 686 O O . GLN A 1 86 ? -0.478 -13.669 -7.996 1.00 95.94 86 GLN A O 1
ATOM 691 N N . LEU A 1 87 ? -2.134 -15.114 -7.516 1.00 97.75 87 LEU A N 1
ATOM 692 C CA . LEU A 1 87 ? -2.839 -14.218 -6.602 1.00 97.75 87 LEU A CA 1
ATOM 693 C C . LEU A 1 87 ? -1.989 -14.005 -5.347 1.00 97.75 87 LEU A C 1
ATOM 695 O O . LEU A 1 87 ? -1.624 -14.968 -4.684 1.00 97.75 87 LEU A O 1
ATOM 699 N N . LEU A 1 88 ? -1.737 -12.747 -4.996 1.00 97.62 88 LEU A N 1
ATOM 700 C CA . LEU A 1 88 ? -1.031 -12.364 -3.778 1.00 97.62 88 LEU A CA 1
ATOM 701 C C . LEU A 1 88 ? -2.014 -12.069 -2.640 1.00 97.62 88 LEU A C 1
ATOM 703 O O . LEU A 1 88 ? -1.910 -12.618 -1.537 1.00 97.62 88 LEU A O 1
ATOM 707 N N . CYS A 1 89 ? -2.973 -11.181 -2.908 1.00 98.50 89 CYS A N 1
ATOM 708 C CA . CYS A 1 89 ? -4.057 -10.867 -1.987 1.00 98.50 89 CYS A CA 1
ATOM 709 C C . CYS A 1 89 ? -5.278 -10.276 -2.701 1.00 98.50 89 CYS A C 1
ATOM 711 O O . CYS A 1 89 ? -5.203 -9.765 -3.820 1.00 98.50 89 CYS A O 1
ATOM 713 N N . THR A 1 90 ? -6.415 -10.333 -2.017 1.00 98.62 90 THR A N 1
ATOM 714 C CA . THR A 1 90 ? -7.675 -9.709 -2.415 1.00 98.62 90 THR A CA 1
ATOM 715 C C . THR A 1 90 ? -8.048 -8.629 -1.405 1.00 98.62 90 THR A C 1
ATOM 717 O O . THR A 1 90 ? -7.998 -8.860 -0.197 1.00 98.62 90 THR A O 1
ATOM 720 N N . VAL A 1 91 ? -8.441 -7.457 -1.905 1.00 98.38 91 VAL A N 1
ATOM 721 C CA . VAL A 1 91 ? -8.859 -6.297 -1.114 1.00 98.38 91 VAL A CA 1
ATOM 722 C C . VAL A 1 91 ? -10.289 -5.940 -1.486 1.00 98.38 91 VAL A C 1
ATOM 724 O O . VAL A 1 91 ? -10.554 -5.512 -2.610 1.00 98.38 91 VAL A O 1
ATOM 727 N N . LEU A 1 92 ? -11.217 -6.106 -0.547 1.00 97.38 92 LEU A N 1
ATOM 728 C CA . LEU A 1 92 ? -12.640 -5.845 -0.773 1.00 97.38 92 LEU A CA 1
ATOM 729 C C . LEU A 1 92 ? -13.203 -4.911 0.299 1.00 97.38 92 LEU A C 1
ATOM 731 O O . LEU A 1 92 ? -12.886 -5.093 1.478 1.00 97.38 92 LEU A O 1
ATOM 735 N N . PRO A 1 93 ? -14.053 -3.938 -0.073 1.00 95.44 93 PRO A N 1
ATOM 736 C CA . PRO A 1 93 ? -14.857 -3.224 0.907 1.00 95.44 93 PRO A CA 1
ATOM 737 C C . PRO A 1 93 ? -15.850 -4.198 1.547 1.00 95.44 93 PRO A C 1
ATOM 739 O O . PRO A 1 93 ? -16.418 -5.049 0.865 1.00 95.44 93 PRO A O 1
ATOM 742 N N . ASP A 1 94 ? -16.089 -4.067 2.848 1.00 91.56 94 ASP A N 1
ATOM 743 C CA . ASP A 1 94 ? -17.068 -4.907 3.553 1.00 91.56 94 ASP A CA 1
ATOM 744 C C . ASP A 1 94 ? -18.449 -4.246 3.701 1.00 91.56 94 ASP A C 1
ATOM 746 O O . ASP A 1 94 ? -19.295 -4.725 4.453 1.00 91.56 94 ASP A O 1
ATOM 750 N N . GLY A 1 95 ? -18.676 -3.147 2.977 1.00 81.69 95 GLY A N 1
ATOM 751 C CA . GLY A 1 95 ? -19.893 -2.338 3.064 1.00 81.69 95 GLY A CA 1
ATOM 752 C C . GLY A 1 95 ? -19.846 -1.247 4.138 1.00 81.69 95 GLY A C 1
ATOM 753 O O . GLY A 1 95 ? -20.809 -0.494 4.267 1.00 81.69 95 GLY A O 1
ATOM 754 N N . SER A 1 96 ? -18.740 -1.127 4.878 1.00 85.94 96 SER A N 1
ATOM 755 C CA . SER A 1 96 ? -18.523 -0.080 5.880 1.00 85.94 96 SER A CA 1
ATOM 756 C C . SER A 1 96 ? -17.345 0.843 5.516 1.00 85.94 96 SER A C 1
ATOM 758 O O . SER A 1 96 ? -17.039 1.060 4.342 1.00 85.94 96 SER A O 1
ATOM 760 N N . ASP A 1 97 ? -16.677 1.417 6.520 1.00 87.38 97 ASP A N 1
ATOM 761 C CA . ASP A 1 97 ? -15.443 2.190 6.370 1.00 87.38 97 ASP A CA 1
ATOM 762 C C . ASP A 1 97 ? -14.177 1.311 6.301 1.00 87.38 97 ASP A C 1
ATOM 764 O O . ASP A 1 97 ? -13.057 1.836 6.330 1.00 87.38 97 ASP A O 1
ATOM 768 N N . ARG A 1 98 ? -14.361 -0.011 6.193 1.00 93.56 98 ARG A N 1
ATOM 769 C CA . ARG A 1 98 ? -13.328 -1.043 6.234 1.00 93.56 98 ARG A CA 1
ATOM 770 C C . ARG A 1 98 ? -13.162 -1.767 4.895 1.00 93.56 98 ARG A C 1
ATOM 772 O O . ARG A 1 98 ? -14.109 -2.094 4.183 1.00 93.56 98 ARG A O 1
ATOM 779 N N . TYR A 1 99 ? -11.906 -2.074 4.605 1.00 97.06 99 TYR A N 1
ATOM 780 C CA . TYR A 1 99 ? -11.439 -2.907 3.509 1.00 97.06 99 TYR A CA 1
ATOM 781 C C . TYR A 1 99 ? -10.762 -4.136 4.101 1.00 97.06 99 TYR A C 1
ATOM 783 O O . TYR A 1 99 ? -9.766 -4.010 4.815 1.00 97.06 99 TYR A O 1
ATOM 791 N N . ARG A 1 100 ? -11.289 -5.327 3.827 1.00 97.62 100 ARG A N 1
ATOM 792 C CA . ARG A 1 100 ? -10.663 -6.581 4.258 1.00 97.62 100 ARG A CA 1
ATOM 793 C C . ARG A 1 100 ? -9.574 -6.963 3.277 1.00 97.62 100 ARG A C 1
ATOM 795 O O . ARG A 1 100 ? -9.793 -6.901 2.067 1.00 97.62 100 ARG A O 1
ATOM 802 N N . VAL A 1 101 ? -8.429 -7.375 3.806 1.00 98.38 101 VAL A N 1
ATOM 803 C CA . VAL A 1 101 ? -7.307 -7.873 3.019 1.00 98.38 101 VAL A CA 1
ATOM 804 C C . VAL A 1 101 ? -7.140 -9.350 3.331 1.00 98.38 101 VAL A C 1
ATOM 806 O O . VAL A 1 101 ? -6.911 -9.741 4.476 1.00 98.38 101 VAL A O 1
ATOM 809 N N . LYS A 1 102 ? -7.279 -10.174 2.299 1.00 98.50 102 LYS A N 1
ATOM 810 C CA . LYS A 1 102 ? -7.160 -11.626 2.394 1.00 98.50 102 LYS A CA 1
ATOM 811 C C . LYS A 1 102 ? -6.041 -12.130 1.507 1.00 98.50 102 LYS A C 1
ATOM 813 O O . LYS A 1 102 ? -5.842 -11.587 0.424 1.00 98.50 102 LYS A O 1
ATOM 818 N N . ASP A 1 103 ? -5.323 -13.148 1.949 1.00 97.69 103 ASP A N 1
ATOM 819 C CA . ASP A 1 103 ? -4.294 -13.790 1.137 1.00 97.69 103 ASP A CA 1
ATOM 820 C C . ASP A 1 103 ? -4.881 -14.664 0.013 1.00 97.69 103 ASP A C 1
ATOM 822 O O . ASP A 1 103 ? -6.089 -14.690 -0.239 1.00 97.69 103 ASP A O 1
ATOM 826 N N . HIS A 1 104 ? -4.002 -15.372 -0.695 1.00 96.06 104 HIS A N 1
ATOM 827 C CA . HIS A 1 104 ? -4.365 -16.297 -1.766 1.00 96.06 104 HIS A CA 1
ATOM 828 C C . HIS A 1 104 ? -5.196 -17.502 -1.297 1.00 96.06 104 HIS A C 1
ATOM 830 O O . HIS A 1 104 ? -5.856 -18.134 -2.118 1.00 96.06 104 HIS A O 1
ATOM 836 N N . ALA A 1 105 ? -5.175 -17.814 0.002 1.00 96.56 105 ALA A N 1
ATOM 837 C CA . ALA A 1 105 ? -5.937 -18.890 0.625 1.00 96.56 105 ALA A CA 1
ATOM 838 C C . ALA A 1 105 ? -7.258 -18.389 1.247 1.00 96.56 105 ALA A C 1
ATOM 840 O O . ALA A 1 105 ? -7.891 -19.112 2.013 1.00 96.56 105 ALA A O 1
ATOM 841 N N . ASP A 1 106 ? -7.673 -17.153 0.934 1.00 95.81 106 ASP A N 1
ATOM 842 C CA . ASP A 1 106 ? -8.840 -16.464 1.504 1.00 95.81 106 ASP A CA 1
ATOM 843 C C . ASP A 1 106 ? -8.765 -16.257 3.033 1.00 95.81 106 ASP A C 1
ATOM 845 O O . ASP A 1 106 ? -9.763 -15.930 3.683 1.00 95.81 106 ASP A O 1
ATOM 849 N N . ARG A 1 107 ? -7.573 -16.374 3.631 1.00 96.94 107 ARG A N 1
ATOM 850 C CA . ARG A 1 107 ? -7.357 -16.064 5.045 1.00 96.94 107 ARG A CA 1
ATOM 851 C C . ARG A 1 107 ? -7.168 -14.563 5.213 1.00 96.94 107 ARG A C 1
ATOM 853 O O . ARG A 1 107 ? -6.369 -13.936 4.522 1.00 96.94 107 ARG A O 1
ATOM 860 N N . GLU A 1 108 ? -7.891 -13.975 6.163 1.00 96.94 108 GLU A N 1
ATOM 861 C CA . GLU A 1 108 ? -7.731 -12.558 6.487 1.00 96.94 108 GLU A CA 1
ATOM 862 C C . GLU A 1 108 ? -6.355 -12.304 7.116 1.00 96.94 108 GLU A C 1
ATOM 864 O O . GLU A 1 108 ? -6.025 -12.858 8.166 1.00 96.94 108 GLU A O 1
ATOM 869 N N . ILE A 1 109 ? -5.561 -11.458 6.456 1.00 97.31 109 ILE A N 1
ATOM 870 C CA . ILE A 1 109 ? -4.242 -11.014 6.934 1.00 97.31 109 ILE A CA 1
ATOM 871 C C . ILE A 1 109 ? -4.321 -9.663 7.645 1.00 97.31 109 ILE A C 1
ATOM 873 O O . ILE A 1 109 ? -3.374 -9.256 8.309 1.00 97.31 109 ILE A O 1
ATOM 877 N N . GLY A 1 110 ? -5.448 -8.967 7.511 1.00 97.25 110 GLY A N 1
ATOM 878 C CA . GLY A 1 110 ? -5.712 -7.703 8.176 1.00 97.25 110 GLY A CA 1
ATOM 879 C C . GLY A 1 110 ? -6.770 -6.881 7.462 1.00 97.25 110 GLY A C 1
ATOM 880 O O . GLY A 1 110 ? -7.443 -7.339 6.533 1.00 97.25 110 GLY A O 1
ATOM 881 N N . CYS A 1 111 ? -6.914 -5.636 7.895 1.00 96.94 111 CYS A N 1
ATOM 882 C CA . CYS A 1 111 ? -7.832 -4.706 7.268 1.00 96.94 111 CYS A CA 1
ATOM 883 C C . CYS A 1 111 ? -7.278 -3.286 7.210 1.00 96.94 111 CYS A C 1
ATOM 885 O O . CYS A 1 111 ? -6.382 -2.904 7.961 1.00 96.94 111 CYS A O 1
ATOM 887 N N . ILE A 1 112 ? -7.827 -2.505 6.287 1.00 96.62 112 ILE A N 1
ATOM 888 C CA . ILE A 1 112 ? -7.549 -1.081 6.139 1.00 96.62 112 ILE A CA 1
ATOM 889 C C . ILE A 1 112 ? -8.846 -0.342 6.402 1.00 96.62 112 ILE A C 1
ATOM 891 O O . ILE A 1 112 ? -9.888 -0.699 5.861 1.00 96.62 112 ILE A O 1
ATOM 895 N N . ARG A 1 113 ? -8.796 0.698 7.221 1.00 93.69 113 ARG A N 1
ATOM 896 C CA . ARG A 1 113 ? -9.978 1.448 7.636 1.00 93.69 113 ARG A CA 1
ATOM 897 C C . ARG A 1 113 ? -9.802 2.920 7.338 1.00 93.69 113 ARG A C 1
ATOM 899 O O . ARG A 1 113 ? -8.706 3.469 7.475 1.00 93.69 113 ARG A O 1
ATOM 906 N N . ARG A 1 114 ? -10.884 3.586 6.944 1.00 90.62 114 ARG A N 1
ATOM 907 C CA . ARG A 1 114 ? -10.897 5.048 6.862 1.00 90.62 114 ARG A CA 1
ATOM 908 C C . ARG A 1 114 ? -10.833 5.620 8.274 1.00 90.62 114 ARG A C 1
ATOM 910 O O . ARG A 1 114 ? -11.384 5.073 9.222 1.00 90.62 114 ARG A O 1
ATOM 917 N N . THR A 1 115 ? -10.126 6.730 8.434 1.00 84.62 115 THR A N 1
ATOM 918 C CA . THR A 1 115 ? -10.113 7.462 9.698 1.00 84.62 115 THR A CA 1
ATOM 919 C C . THR A 1 115 ? -11.523 8.008 9.959 1.00 84.62 115 THR A C 1
ATOM 921 O O . THR A 1 115 ? -12.027 8.785 9.126 1.00 84.62 115 THR A O 1
ATOM 924 N N . PRO A 1 116 ? -12.145 7.653 11.102 1.00 78.94 116 PRO A N 1
ATOM 925 C CA . PRO A 1 116 ? -13.439 8.192 11.500 1.00 78.94 116 PRO A CA 1
ATOM 926 C C . PRO A 1 116 ? -13.412 9.716 11.521 1.00 78.94 116 PRO A C 1
ATOM 928 O O . PRO A 1 116 ? -12.374 10.317 11.807 1.00 78.94 116 PRO A O 1
ATOM 931 N N . VAL A 1 117 ? -14.548 10.356 11.230 1.00 79.31 117 VAL A N 1
ATOM 932 C CA . VAL A 1 117 ? -14.641 11.825 11.129 1.00 79.31 117 VAL A CA 1
ATOM 933 C C . VAL A 1 117 ? -14.112 12.513 12.392 1.00 79.31 117 VAL A C 1
ATOM 935 O O . VAL A 1 117 ? -13.339 13.463 12.277 1.00 79.31 117 VAL A O 1
ATOM 938 N N . THR A 1 118 ? -14.434 11.966 13.565 1.00 76.81 118 THR A N 1
ATOM 939 C CA . THR A 1 118 ? -13.986 12.435 14.886 1.00 76.81 118 THR A CA 1
ATOM 940 C C . THR A 1 118 ? -12.461 12.499 15.021 1.00 76.81 118 THR A C 1
ATOM 942 O O . THR A 1 118 ? -11.938 13.421 15.635 1.00 76.81 118 THR A O 1
ATOM 945 N N . LYS A 1 119 ? -11.723 11.591 14.367 1.00 72.00 119 LYS A N 1
ATOM 946 C CA . LYS A 1 119 ? -10.255 11.487 14.453 1.00 72.00 119 LYS A CA 1
ATOM 947 C C . LYS A 1 119 ? -9.510 12.140 13.283 1.00 72.00 119 LYS A C 1
ATOM 949 O O . LYS A 1 119 ? -8.283 12.097 13.233 1.00 72.00 119 LYS A O 1
ATOM 954 N N . ARG A 1 120 ? -10.192 12.777 12.320 1.00 78.25 120 ARG A N 1
ATOM 955 C CA . ARG A 1 120 ? -9.533 13.375 11.131 1.00 78.25 120 ARG A CA 1
ATOM 956 C C . ARG A 1 120 ? -8.665 14.596 11.437 1.00 78.25 120 ARG A C 1
ATOM 958 O O . ARG A 1 120 ? -7.814 14.952 10.612 1.00 78.25 120 ARG A O 1
ATOM 965 N N . LEU A 1 121 ? -8.879 15.240 12.587 1.00 75.25 121 LEU A N 1
ATOM 966 C CA . LEU A 1 121 ? -8.065 16.364 13.057 1.00 75.25 121 LEU A CA 1
ATOM 967 C C . LEU A 1 121 ? -6.687 15.919 13.552 1.00 75.25 121 LEU A C 1
ATOM 969 O O . LEU A 1 121 ? -5.736 16.694 13.438 1.00 75.25 121 LEU A O 1
ATOM 973 N N . THR A 1 122 ? -6.561 14.672 14.010 1.00 72.12 122 THR A N 1
ATOM 974 C CA . THR A 1 122 ? -5.321 14.145 14.589 1.00 72.12 122 THR A CA 1
ATOM 975 C C . THR A 1 122 ? -4.704 12.995 13.796 1.00 72.12 122 THR A C 1
ATOM 977 O O . THR A 1 122 ? -3.487 12.834 13.812 1.00 72.12 122 THR A O 1
ATOM 980 N N . ARG A 1 123 ? -5.485 12.258 12.997 1.00 79.75 123 ARG A N 1
ATOM 981 C CA . ARG A 1 123 ? -5.033 11.134 12.159 1.00 79.75 123 ARG A CA 1
ATOM 982 C C . ARG A 1 123 ? -5.298 11.396 10.669 1.00 79.75 123 ARG A C 1
ATOM 984 O O . ARG A 1 123 ? -6.208 12.135 10.283 1.00 79.75 123 ARG A O 1
ATOM 991 N N . GLN A 1 124 ? -4.462 10.827 9.805 1.00 78.38 124 GLN A N 1
ATOM 992 C CA . GLN A 1 124 ? -4.561 10.942 8.350 1.00 78.38 124 GLN A CA 1
ATOM 993 C C . GLN A 1 124 ? -5.318 9.752 7.756 1.00 78.38 124 GLN A C 1
ATOM 995 O O . GLN A 1 124 ? -4.810 8.640 7.789 1.00 78.38 124 GLN A O 1
ATOM 1000 N N . GLY A 1 125 ? -6.437 10.034 7.084 1.00 82.75 125 GLY A N 1
ATOM 1001 C CA . GLY A 1 125 ? -7.007 9.256 5.974 1.00 82.75 125 GLY A CA 1
ATOM 1002 C C . GLY A 1 125 ? -7.337 7.780 6.218 1.00 82.75 125 GLY A C 1
ATOM 1003 O O . GLY A 1 125 ? -8.513 7.437 6.280 1.00 82.75 125 GLY A O 1
ATOM 1004 N N . LEU A 1 126 ? -6.314 6.924 6.255 1.00 91.50 126 LEU A N 1
ATOM 1005 C CA . LEU A 1 126 ? -6.400 5.466 6.320 1.00 91.50 126 LEU A CA 1
ATOM 1006 C C . LEU A 1 126 ? -5.472 4.931 7.416 1.00 91.50 126 LEU A C 1
ATOM 1008 O O . LEU A 1 126 ? -4.362 5.439 7.602 1.00 91.50 126 LEU A O 1
ATOM 1012 N N . TRP A 1 127 ? -5.901 3.876 8.094 1.00 92.50 127 TRP A N 1
ATOM 1013 C CA . TRP A 1 127 ? -5.123 3.141 9.089 1.00 92.50 127 TRP A CA 1
ATOM 1014 C C . TRP A 1 127 ? -5.292 1.631 8.895 1.00 92.50 127 TRP A C 1
ATOM 1016 O O . TRP A 1 127 ? -6.163 1.212 8.133 1.00 92.50 127 TRP A O 1
ATOM 1026 N N . MET A 1 128 ? -4.431 0.828 9.518 1.00 95.12 128 MET A N 1
ATOM 1027 C CA . MET A 1 128 ? -4.350 -0.618 9.301 1.00 95.12 128 MET A CA 1
ATOM 1028 C C . MET A 1 128 ? -4.469 -1.388 10.613 1.00 95.12 128 MET A C 1
ATOM 1030 O O . MET A 1 128 ? -3.965 -0.949 11.646 1.00 95.12 128 MET A O 1
ATOM 1034 N N . GLU A 1 129 ? -5.073 -2.566 10.533 1.00 95.00 129 GLU A N 1
ATOM 1035 C CA . GLU A 1 129 ? -5.077 -3.587 11.579 1.00 95.00 129 GLU A CA 1
ATOM 1036 C C . GLU A 1 129 ? -4.470 -4.869 10.999 1.00 95.00 129 GLU A C 1
ATOM 1038 O O . GLU A 1 129 ? -4.826 -5.276 9.891 1.00 95.00 129 GLU A O 1
ATOM 1043 N N . GLN A 1 130 ? -3.582 -5.517 11.752 1.00 95.25 130 GLN A N 1
ATOM 1044 C CA . GLN A 1 130 ? -2.997 -6.814 11.414 1.00 95.25 130 GLN A CA 1
ATOM 1045 C C . GLN A 1 130 ? -3.181 -7.758 12.611 1.00 95.25 130 GLN A C 1
ATOM 1047 O O . GLN A 1 130 ? -2.794 -7.389 13.723 1.00 95.25 130 GLN A O 1
ATOM 1052 N N . PRO A 1 131 ? -3.751 -8.964 12.437 1.00 94.50 131 PRO A N 1
ATOM 1053 C CA . PRO A 1 131 ? -3.939 -9.903 13.535 1.00 94.50 131 PRO A CA 1
ATOM 1054 C C . PRO A 1 131 ? -2.619 -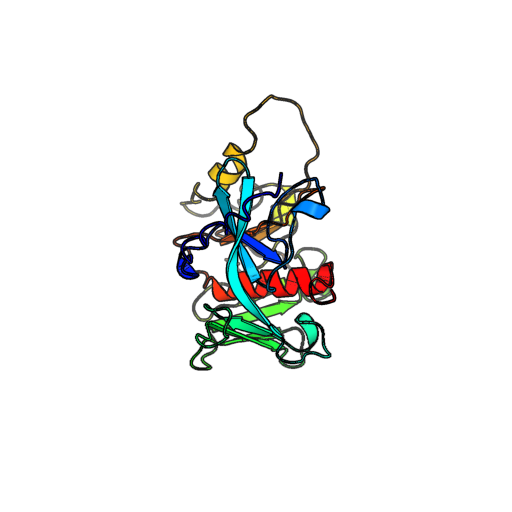10.214 14.247 1.00 94.50 131 PRO A C 1
ATOM 1056 O O . PRO A 1 131 ? -1.628 -10.557 13.606 1.00 94.50 131 PRO A O 1
ATOM 1059 N N . GLY A 1 132 ? -2.619 -10.110 15.577 1.00 92.25 132 GLY A N 1
ATOM 1060 C CA . GLY A 1 132 ? -1.440 -10.365 16.410 1.00 92.25 132 GLY A CA 1
ATOM 1061 C C . GLY A 1 132 ? -0.481 -9.180 16.568 1.00 92.25 132 GLY A C 1
ATOM 1062 O O . GLY A 1 132 ? 0.530 -9.337 17.246 1.00 92.25 132 GLY A O 1
ATOM 1063 N N . TYR A 1 133 ? -0.790 -8.010 15.997 1.00 92.25 133 TYR A N 1
ATOM 1064 C CA . TYR A 1 133 ? 0.063 -6.824 16.075 1.00 92.25 133 TYR A CA 1
ATOM 1065 C C . TYR A 1 133 ? -0.718 -5.549 16.418 1.00 92.25 133 TYR A C 1
ATOM 1067 O O . TYR A 1 133 ? -1.938 -5.503 16.233 1.00 92.25 133 TYR A O 1
ATOM 1075 N N . PRO A 1 134 ? -0.034 -4.496 16.906 1.00 90.94 134 PRO A N 1
ATOM 1076 C CA . PRO A 1 134 ? -0.674 -3.216 17.165 1.00 90.94 134 PRO A CA 1
ATOM 1077 C C . PRO A 1 134 ? -1.295 -2.595 15.911 1.00 90.94 134 PRO A C 1
ATOM 1079 O O . PRO A 1 134 ? -0.817 -2.781 14.790 1.00 90.94 134 PRO A O 1
ATOM 1082 N N . SER A 1 135 ? -2.339 -1.789 16.107 1.00 91.50 135 SER A N 1
ATOM 1083 C CA . SER A 1 135 ? -2.913 -0.990 15.020 1.00 91.50 135 SER A CA 1
ATOM 1084 C C . SER A 1 135 ? -1.894 0.018 14.496 1.00 91.50 135 SER A C 1
ATOM 1086 O O . SER A 1 135 ? -1.121 0.590 15.263 1.00 91.50 135 SER A O 1
ATOM 1088 N N . VAL A 1 136 ? -1.923 0.281 13.192 1.00 91.94 136 VAL A N 1
ATOM 1089 C CA . VAL A 1 136 ? -1.009 1.214 12.531 1.00 91.94 136 VAL A CA 1
ATOM 1090 C C . VAL A 1 136 ? -1.789 2.406 12.009 1.00 91.94 136 VAL A C 1
ATOM 1092 O O . VAL A 1 136 ? -2.581 2.290 11.074 1.00 91.94 136 VAL A O 1
ATOM 1095 N N . VAL A 1 137 ? -1.535 3.585 12.562 1.00 91.19 137 VAL A N 1
ATOM 1096 C CA . VAL A 1 137 ? -2.210 4.830 12.168 1.00 91.19 137 VAL A CA 1
ATOM 1097 C C . VAL A 1 137 ? -1.204 5.817 11.603 1.00 91.19 137 VAL A C 1
ATOM 1099 O O . VAL A 1 137 ? -0.013 5.675 11.839 1.00 91.19 137 VAL A O 1
ATOM 1102 N N . ALA A 1 138 ? -1.669 6.843 10.888 1.00 88.50 138 ALA A N 1
ATOM 1103 C CA . ALA A 1 138 ? -0.823 7.956 10.463 1.00 88.50 138 ALA A CA 1
ATOM 1104 C C . ALA A 1 138 ? -1.129 9.237 11.258 1.00 88.50 138 ALA A C 1
ATOM 1106 O O . ALA A 1 138 ? -2.036 9.986 10.871 1.00 88.50 138 ALA A O 1
ATOM 1107 N N . PRO A 1 139 ? -0.413 9.528 12.361 1.00 82.62 139 PRO A N 1
ATOM 1108 C CA . PRO A 1 139 ? -0.670 10.711 13.172 1.00 82.62 139 PRO A CA 1
ATOM 1109 C C . PRO A 1 139 ? -0.249 11.989 12.441 1.00 82.62 139 PRO A C 1
ATOM 1111 O O . PRO A 1 139 ? 0.840 12.096 11.877 1.00 82.62 139 PRO A O 1
ATOM 1114 N N . ARG A 1 140 ? -1.084 13.026 12.508 1.00 76.31 140 ARG A N 1
ATOM 1115 C CA . ARG A 1 140 ? -0.745 14.377 12.034 1.00 76.31 140 ARG A CA 1
ATOM 1116 C C . ARG A 1 140 ? 0.326 15.035 12.907 1.00 76.31 140 ARG A C 1
ATOM 1118 O O . ARG A 1 140 ? 1.062 15.873 12.395 1.00 76.31 140 ARG A O 1
ATOM 1125 N N . ALA A 1 141 ? 0.421 14.668 14.188 1.00 65.81 141 ALA A N 1
ATOM 1126 C CA . ALA A 1 141 ? 1.424 15.189 15.121 1.00 65.81 141 ALA A CA 1
ATOM 1127 C C . ALA A 1 141 ? 2.849 14.702 14.800 1.00 65.81 141 ALA A C 1
ATOM 1129 O O . ALA A 1 141 ? 3.797 15.483 14.897 1.00 65.81 141 ALA A O 1
ATOM 1130 N N . TRP A 1 142 ? 2.996 13.472 14.292 1.00 64.44 142 TRP A N 1
ATOM 1131 C CA . TRP A 1 142 ? 4.281 12.966 13.790 1.00 64.44 142 TRP A CA 1
ATOM 1132 C C . TRP A 1 142 ? 4.801 13.838 12.640 1.00 64.44 142 TRP A C 1
ATOM 1134 O O . TRP A 1 142 ? 5.973 14.211 12.572 1.00 64.44 142 TRP A O 1
ATOM 1144 N N . ALA A 1 143 ? 3.872 14.287 11.795 1.00 53.03 143 ALA A N 1
ATOM 1145 C CA . ALA A 1 143 ? 4.122 15.262 10.748 1.00 53.03 143 ALA A CA 1
ATOM 1146 C C . ALA A 1 143 ? 4.287 16.702 11.272 1.00 53.03 143 ALA A C 1
ATOM 1148 O O . ALA A 1 143 ? 4.310 17.613 10.459 1.00 53.03 143 ALA A O 1
ATOM 1149 N N . ARG A 1 144 ? 4.380 16.971 12.584 1.00 49.34 144 ARG A N 1
ATOM 1150 C CA . ARG A 1 144 ? 4.672 18.309 13.142 1.00 49.34 144 ARG A CA 1
ATOM 1151 C C . ARG A 1 144 ? 6.018 18.388 13.854 1.00 49.34 144 ARG A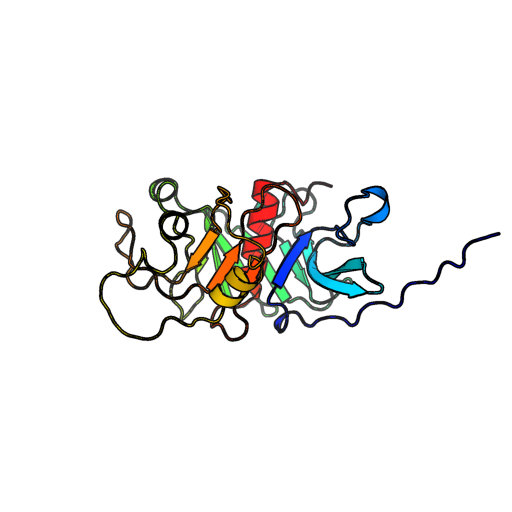 C 1
ATOM 1153 O O . ARG A 1 144 ? 6.647 19.435 13.716 1.00 49.34 144 ARG A O 1
ATOM 1160 N N . GLY A 1 145 ? 6.499 17.332 14.505 1.00 44.91 145 GLY A N 1
ATOM 1161 C CA . GLY A 1 145 ? 7.706 17.431 15.338 1.00 44.91 145 GLY A CA 1
ATOM 1162 C C . GLY A 1 145 ? 8.778 16.352 15.151 1.00 44.91 145 GLY A C 1
ATOM 1163 O O . GLY A 1 145 ? 9.731 16.322 15.922 1.00 44.91 145 GLY A O 1
ATOM 1164 N N . GLY A 1 146 ? 8.675 15.507 14.121 1.00 47.59 146 GLY A N 1
ATOM 1165 C CA . GLY A 1 146 ? 9.665 14.453 13.881 1.00 47.59 146 GLY A CA 1
ATOM 1166 C C . GLY A 1 146 ? 9.653 13.365 14.968 1.00 47.59 146 GLY A C 1
ATOM 1167 O O . GLY A 1 146 ? 8.827 13.420 15.880 1.00 47.59 146 GLY A O 1
ATOM 1168 N N . PRO A 1 147 ? 10.559 12.374 14.888 1.00 45.94 147 PRO A N 1
ATOM 1169 C CA . PRO A 1 147 ? 10.611 11.241 15.822 1.00 45.94 147 PRO A CA 1
ATOM 1170 C C . PRO A 1 147 ? 10.766 11.653 17.296 1.00 45.94 147 PRO A C 1
ATOM 1172 O O . PRO A 1 147 ? 10.413 10.892 18.187 1.00 45.94 147 PRO A O 1
ATOM 1175 N N . GLY A 1 148 ? 11.265 12.869 17.556 1.00 45.38 148 GLY A N 1
ATOM 1176 C CA . GLY A 1 148 ? 11.454 13.406 18.904 1.00 45.38 148 GLY A CA 1
ATOM 1177 C C . GLY A 1 148 ? 10.217 14.049 19.539 1.00 45.38 148 GLY A C 1
ATOM 1178 O O . GLY A 1 148 ? 10.239 14.325 20.732 1.00 45.38 148 GLY A O 1
ATOM 1179 N N . ALA A 1 149 ? 9.137 14.290 18.790 1.00 42.91 149 ALA A N 1
ATOM 1180 C CA . ALA A 1 149 ? 7.929 14.910 19.349 1.00 42.91 149 ALA A CA 1
ATOM 1181 C C . ALA A 1 149 ? 6.915 13.912 19.919 1.00 42.91 149 ALA A C 1
ATOM 1183 O O . ALA A 1 149 ? 5.971 14.330 20.584 1.00 42.91 149 ALA A O 1
ATOM 1184 N N . SER A 1 150 ? 7.130 12.615 19.691 1.00 48.00 150 SER A N 1
ATOM 1185 C CA . SER A 1 150 ? 6.367 11.528 20.317 1.00 48.00 150 SER A CA 1
ATOM 1186 C C . SER A 1 150 ? 7.039 10.990 21.588 1.00 48.00 150 SER A C 1
ATOM 1188 O O . SER A 1 150 ? 6.570 10.002 22.136 1.00 48.00 150 SER A O 1
ATOM 1190 N N . LEU A 1 151 ? 8.140 11.593 22.062 1.00 43.12 151 LEU A N 1
ATOM 1191 C CA . LEU A 1 151 ? 8.865 11.119 23.247 1.00 43.12 151 LEU A CA 1
ATOM 1192 C C . LEU A 1 151 ? 8.213 11.627 24.541 1.00 43.12 151 LEU A C 1
ATOM 1194 O O . LEU A 1 151 ? 8.714 12.531 25.213 1.00 43.12 151 LEU A O 1
ATOM 1198 N N . GLY A 1 152 ? 7.099 10.997 24.909 1.00 38.38 152 GLY A N 1
ATOM 1199 C CA . GLY A 1 152 ? 6.795 10.763 26.316 1.00 38.38 152 GLY A CA 1
ATOM 1200 C C . GLY A 1 152 ? 7.768 9.707 26.844 1.00 38.38 152 GLY A C 1
ATOM 1201 O O . GLY A 1 152 ? 8.023 8.704 26.195 1.00 38.38 152 GLY A O 1
ATOM 1202 N N . ARG A 1 153 ? 8.415 9.978 27.976 1.00 38.12 153 ARG A N 1
ATOM 1203 C CA . ARG A 1 153 ? 9.432 9.122 28.613 1.00 38.12 153 ARG A CA 1
ATOM 1204 C C . ARG A 1 153 ? 9.011 7.640 28.708 1.00 38.12 153 ARG A C 1
ATOM 1206 O O . ARG A 1 153 ? 8.172 7.320 29.541 1.00 38.12 153 ARG A O 1
ATOM 1213 N N . GLY A 1 154 ? 9.709 6.739 28.012 1.00 31.73 154 GLY A N 1
ATOM 1214 C CA . GLY A 1 154 ? 9.591 5.302 28.280 1.00 31.73 154 GLY A CA 1
ATOM 1215 C C . GLY A 1 154 ? 10.341 4.393 27.304 1.00 31.73 154 GLY A C 1
ATOM 1216 O O . GLY A 1 154 ? 9.827 4.064 26.254 1.00 31.73 154 GLY A O 1
ATOM 1217 N N . VAL A 1 155 ? 11.535 3.943 27.705 1.00 33.94 155 VAL A N 1
ATOM 1218 C CA . VAL A 1 155 ? 12.222 2.711 27.252 1.00 33.94 155 VAL A CA 1
ATOM 1219 C C . VAL A 1 155 ? 12.594 2.585 25.756 1.00 33.94 155 VAL A C 1
ATOM 1221 O O . VAL A 1 155 ? 11.832 2.111 24.931 1.00 33.94 155 VAL A O 1
ATOM 1224 N N . GLY A 1 156 ? 13.868 2.888 25.469 1.00 33.41 156 GLY A N 1
ATOM 1225 C CA . GLY A 1 156 ? 14.815 1.972 24.807 1.00 33.41 156 GLY A CA 1
ATOM 1226 C C . GLY A 1 156 ? 14.517 1.448 23.392 1.00 33.41 156 GLY A C 1
ATOM 1227 O O . GLY A 1 156 ? 13.686 0.571 23.213 1.00 33.41 156 GLY A O 1
ATOM 1228 N N . HIS A 1 157 ? 15.374 1.861 22.447 1.00 36.59 157 HIS A N 1
ATOM 1229 C CA . HIS A 1 157 ? 15.517 1.407 21.050 1.00 36.59 157 HIS A CA 1
ATOM 1230 C C . HIS A 1 157 ? 14.526 1.977 20.022 1.00 36.59 157 HIS A C 1
ATOM 1232 O O . HIS A 1 157 ? 13.646 1.291 19.512 1.00 36.59 157 HIS A O 1
ATOM 1238 N N . VAL A 1 158 ? 14.777 3.221 19.597 1.00 41.66 158 VAL A N 1
ATOM 1239 C CA . VAL A 1 158 ? 14.305 3.712 18.294 1.00 41.66 158 VAL A CA 1
ATOM 1240 C C . VAL A 1 158 ? 15.340 3.311 17.241 1.00 41.66 158 VAL A C 1
ATOM 1242 O O . VAL A 1 158 ? 16.505 3.681 17.335 1.00 41.66 158 VAL A O 1
ATOM 1245 N N . LEU A 1 159 ? 14.919 2.496 16.275 1.00 43.06 159 LEU A N 1
ATOM 1246 C CA . LEU A 1 159 ? 15.740 2.022 15.162 1.00 43.06 159 LEU A CA 1
ATOM 1247 C C . LEU A 1 159 ? 15.982 3.153 14.145 1.00 43.06 159 LEU A C 1
ATOM 1249 O O . LEU A 1 159 ? 15.045 3.613 13.493 1.00 43.06 159 LEU A O 1
ATOM 1253 N N . ASP A 1 160 ? 17.252 3.519 13.959 1.00 42.78 160 ASP A N 1
ATOM 1254 C CA . ASP A 1 160 ? 17.776 4.526 13.013 1.00 42.78 160 ASP A CA 1
ATOM 1255 C C . ASP A 1 160 ? 17.502 4.237 11.517 1.00 42.78 160 ASP A C 1
ATOM 1257 O O . ASP A 1 160 ? 17.690 5.093 10.652 1.00 42.78 160 ASP A O 1
ATOM 1261 N N . GLY A 1 161 ? 17.007 3.047 11.164 1.00 42.84 161 GLY A N 1
ATOM 1262 C CA . GLY A 1 161 ? 17.081 2.534 9.788 1.00 42.84 161 GLY A CA 1
ATOM 1263 C C . GLY A 1 161 ? 16.207 3.221 8.726 1.00 42.84 161 GLY A C 1
ATOM 1264 O O . GLY A 1 161 ? 16.518 3.128 7.541 1.00 42.84 161 GLY A O 1
ATOM 1265 N N . ILE A 1 162 ? 15.120 3.907 9.097 1.00 47.06 162 ILE A N 1
ATOM 1266 C CA . ILE A 1 162 ? 14.250 4.606 8.120 1.00 47.06 162 ILE A CA 1
ATOM 1267 C C . ILE A 1 162 ? 14.617 6.093 8.013 1.00 47.06 162 ILE A C 1
ATOM 1269 O O . ILE A 1 162 ? 14.421 6.711 6.964 1.00 47.06 162 ILE A O 1
ATOM 1273 N N . VAL A 1 163 ? 15.178 6.673 9.078 1.00 46.62 163 VAL A N 1
ATOM 1274 C CA . VAL A 1 163 ? 15.484 8.107 9.135 1.00 46.62 163 VAL A CA 1
ATOM 1275 C C . VAL A 1 163 ? 16.783 8.412 8.396 1.00 46.62 163 VAL A C 1
ATOM 1277 O O . VAL A 1 163 ? 16.815 9.388 7.656 1.00 46.62 163 VAL A O 1
ATOM 1280 N N . ASP A 1 164 ? 17.790 7.536 8.453 1.00 44.16 164 ASP A N 1
ATOM 1281 C CA . ASP A 1 164 ? 19.031 7.724 7.684 1.00 44.16 164 ASP A CA 1
ATOM 1282 C C . ASP A 1 164 ? 18.797 7.731 6.170 1.00 44.16 164 ASP A C 1
ATOM 1284 O O . ASP A 1 164 ? 19.393 8.523 5.441 1.00 44.16 164 ASP A O 1
ATOM 1288 N N . SER A 1 165 ? 17.835 6.941 5.686 1.00 43.62 165 SER A N 1
ATOM 1289 C CA . SER A 1 165 ? 17.434 6.990 4.276 1.00 43.62 165 SER A CA 1
ATOM 1290 C C . SER A 1 165 ? 16.714 8.295 3.919 1.00 43.62 165 SER A C 1
ATOM 1292 O O . SER A 1 165 ? 16.763 8.706 2.770 1.00 43.62 165 SER A O 1
ATOM 1294 N N . LEU A 1 166 ? 16.063 8.977 4.869 1.00 46.34 166 LEU A N 1
ATOM 1295 C CA . LEU A 1 166 ? 15.464 10.303 4.658 1.00 46.34 166 LEU A CA 1
ATOM 1296 C C . LEU A 1 166 ? 16.482 11.444 4.803 1.00 46.34 166 LEU A C 1
ATOM 1298 O O . LEU A 1 166 ? 16.333 12.462 4.129 1.00 46.34 166 LEU A O 1
ATOM 1302 N N . LEU A 1 167 ? 17.506 11.279 5.644 1.00 43.53 167 LEU A N 1
ATOM 1303 C CA . LEU A 1 167 ? 18.573 12.261 5.854 1.00 43.53 167 LEU A CA 1
ATOM 1304 C C . LEU A 1 167 ? 19.630 12.213 4.738 1.00 43.53 167 LEU A C 1
ATOM 1306 O O . LEU A 1 167 ? 20.154 13.255 4.354 1.00 43.53 167 LEU A O 1
ATOM 1310 N N . SER A 1 168 ? 19.871 11.045 4.133 1.00 40.81 168 SER A N 1
ATOM 1311 C CA . SER A 1 168 ? 20.843 10.887 3.041 1.00 40.81 168 SER A CA 1
ATOM 1312 C C . SER A 1 168 ? 20.369 11.425 1.679 1.00 40.81 168 SER A C 1
ATOM 1314 O O . SER A 1 168 ? 21.166 11.472 0.745 1.00 40.81 168 SER A O 1
ATOM 1316 N N . PHE A 1 169 ? 19.110 11.861 1.536 1.00 44.50 169 PHE A N 1
ATOM 1317 C CA . PHE A 1 169 ? 18.627 12.552 0.323 1.00 44.50 169 PHE A CA 1
ATOM 1318 C C . PHE A 1 169 ? 18.635 14.086 0.446 1.00 44.50 169 PHE A C 1
ATOM 1320 O O . PHE A 1 169 ? 18.062 14.764 -0.408 1.00 44.50 169 PHE A O 1
ATOM 1327 N N . GLY A 1 170 ? 19.249 14.633 1.501 1.00 38.56 170 GLY A N 1
ATOM 1328 C CA . GLY A 1 170 ? 19.285 16.071 1.779 1.00 38.56 170 GLY A CA 1
ATOM 1329 C C . GLY A 1 170 ? 20.655 16.614 2.181 1.00 38.56 170 GLY A C 1
ATOM 1330 O O . GLY A 1 170 ? 20.711 17.690 2.768 1.00 38.56 170 GLY A O 1
ATOM 1331 N N . SER A 1 171 ? 21.748 15.905 1.896 1.00 34.66 171 SER A N 1
ATOM 1332 C CA . SER A 1 171 ? 23.097 16.452 2.050 1.00 34.66 171 SER A CA 1
ATOM 1333 C C . SER A 1 171 ? 23.590 17.018 0.720 1.00 34.66 171 SER A C 1
ATOM 1335 O O . SER A 1 171 ? 24.453 16.431 0.083 1.00 34.66 171 SER A O 1
ATOM 1337 N N . ASP A 1 172 ? 23.002 18.138 0.312 1.00 37.19 172 ASP A N 1
ATOM 1338 C CA . ASP A 1 172 ? 23.752 19.205 -0.341 1.00 37.19 172 ASP A CA 1
ATOM 1339 C C . ASP A 1 172 ? 23.141 20.542 0.095 1.00 37.19 172 ASP A C 1
ATOM 1341 O O . ASP A 1 172 ? 21.999 20.876 -0.208 1.00 37.19 172 ASP A O 1
ATOM 1345 N N . GLU A 1 173 ? 23.963 21.249 0.864 1.00 34.75 173 GLU A N 1
ATOM 1346 C CA . GLU A 1 173 ? 23.910 22.666 1.212 1.00 34.75 173 GLU A CA 1
ATOM 1347 C C . GLU A 1 173 ? 22.803 23.177 2.152 1.00 34.75 173 GLU A C 1
ATOM 1349 O O . GLU A 1 173 ? 21.593 23.084 1.957 1.00 34.75 173 GLU A O 1
ATOM 1354 N N . ALA A 1 174 ? 23.296 23.800 3.223 1.00 41.06 174 ALA A N 1
ATOM 1355 C CA . ALA A 1 174 ? 22.538 24.511 4.226 1.00 41.06 174 ALA A CA 1
ATOM 1356 C C . ALA A 1 174 ? 21.735 25.668 3.608 1.00 41.06 174 ALA A C 1
ATOM 1358 O O . ALA A 1 174 ? 22.292 26.642 3.109 1.00 41.06 174 ALA A O 1
ATOM 1359 N N . GLY A 1 175 ? 20.412 25.597 3.724 1.00 29.20 175 GLY A N 1
ATOM 1360 C CA . GLY A 1 175 ? 19.512 26.690 3.374 1.00 29.20 175 GLY A CA 1
ATOM 1361 C C . GLY A 1 175 ? 18.067 26.246 3.542 1.00 29.20 175 GLY A C 1
ATOM 1362 O O . GLY A 1 175 ? 17.597 25.366 2.830 1.00 29.20 175 GLY A O 1
ATOM 1363 N N . GLY A 1 176 ? 17.366 26.805 4.529 1.00 42.59 176 GLY A N 1
ATOM 1364 C CA . GLY A 1 176 ? 16.010 26.388 4.880 1.00 42.59 176 GLY A CA 1
ATOM 1365 C C . GLY A 1 176 ? 15.056 26.374 3.682 1.00 42.59 176 GLY A C 1
ATOM 1366 O O . GLY A 1 176 ? 14.896 27.377 2.992 1.00 42.59 176 GLY A O 1
ATOM 1367 N N . SER A 1 177 ? 14.360 25.256 3.477 1.00 34.62 177 SER A N 1
ATOM 1368 C CA . SE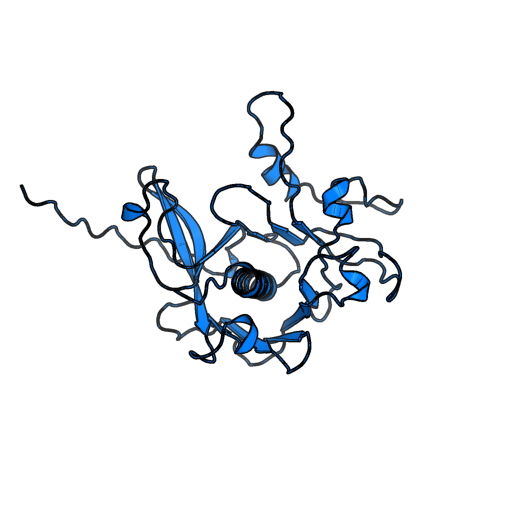R A 1 177 ? 13.194 25.206 2.599 1.00 34.62 177 SER A CA 1
ATOM 1369 C C . SER A 1 177 ? 12.039 24.513 3.318 1.00 34.62 177 SER A C 1
ATOM 1371 O O . SER A 1 177 ? 12.197 23.469 3.952 1.00 34.62 177 SER A O 1
ATOM 1373 N N . GLY A 1 178 ? 10.866 25.145 3.275 1.00 37.16 178 GLY A N 1
ATOM 1374 C CA . GLY A 1 178 ? 9.613 24.645 3.836 1.00 37.16 178 GLY A CA 1
ATOM 1375 C C . GLY A 1 178 ? 9.080 23.436 3.068 1.00 37.16 178 GLY A C 1
ATOM 1376 O O . GLY A 1 178 ? 8.036 23.521 2.426 1.00 37.16 178 GLY A O 1
ATOM 1377 N N . GLY A 1 179 ? 9.797 22.314 3.120 1.00 52.00 179 GLY A N 1
ATOM 1378 C CA . GLY A 1 179 ? 9.358 21.046 2.554 1.00 52.00 179 GLY A CA 1
ATOM 1379 C C . GLY A 1 179 ? 8.085 20.535 3.234 1.00 52.00 179 GLY A C 1
ATOM 1380 O O . GLY A 1 179 ? 7.906 20.655 4.451 1.00 52.00 179 GLY A O 1
ATOM 1381 N N . LEU A 1 180 ? 7.175 19.951 2.449 1.00 63.91 180 LEU A N 1
ATOM 1382 C CA . LEU A 1 180 ? 5.996 19.284 2.994 1.00 63.91 180 LEU A CA 1
ATOM 1383 C C . LEU A 1 180 ? 6.440 18.093 3.855 1.00 63.91 180 LEU A C 1
ATOM 1385 O O . LEU A 1 180 ? 7.149 17.201 3.396 1.00 63.91 180 LEU A O 1
ATOM 1389 N N . LYS A 1 181 ? 5.993 18.059 5.111 1.00 75.50 181 LYS A N 1
ATOM 1390 C CA . LYS A 1 181 ? 6.379 17.000 6.051 1.00 75.50 181 LYS A CA 1
ATOM 1391 C C . LYS A 1 181 ? 5.828 15.631 5.604 1.00 75.50 181 LYS A C 1
ATOM 1393 O O . LYS A 1 181 ? 4.695 15.571 5.106 1.00 75.50 181 LYS A O 1
ATOM 1398 N N . PRO A 1 182 ? 6.601 14.539 5.761 1.00 81.38 182 PRO A N 1
ATOM 1399 C CA . PRO A 1 182 ? 6.175 13.202 5.361 1.00 81.38 182 PRO A CA 1
ATOM 1400 C C . PRO A 1 182 ? 4.959 12.734 6.167 1.00 81.38 182 PRO A C 1
ATOM 1402 O O . PRO A 1 182 ? 4.740 13.155 7.304 1.00 81.38 182 PRO A O 1
ATOM 1405 N N . VAL A 1 183 ? 4.165 11.841 5.576 1.00 86.75 183 VAL A N 1
ATOM 1406 C CA . VAL A 1 183 ? 3.151 11.073 6.307 1.00 86.75 183 VAL A CA 1
ATOM 1407 C C . VAL A 1 183 ? 3.809 9.789 6.790 1.00 86.75 183 VAL A C 1
ATOM 1409 O O . VAL A 1 183 ? 4.364 9.046 5.984 1.00 86.75 183 VAL A O 1
ATOM 1412 N N . VAL A 1 184 ? 3.746 9.544 8.094 1.00 88.44 184 VAL A N 1
ATOM 1413 C CA . VAL A 1 184 ? 4.336 8.368 8.739 1.00 88.44 184 VAL A CA 1
ATOM 1414 C C . VAL A 1 184 ? 3.217 7.555 9.362 1.00 88.44 184 VAL A C 1
ATOM 1416 O O . VAL A 1 184 ? 2.402 8.109 10.098 1.00 88.44 184 VAL A O 1
ATOM 1419 N N . TRP A 1 185 ? 3.184 6.265 9.050 1.00 90.75 185 TRP A N 1
ATOM 1420 C CA . TRP A 1 185 ? 2.338 5.269 9.687 1.00 90.75 185 TRP A CA 1
ATOM 1421 C C . TRP A 1 185 ? 3.132 4.570 10.786 1.00 90.75 185 TRP A C 1
ATOM 1423 O O . TRP A 1 185 ? 4.187 3.992 10.512 1.00 90.75 185 TRP A O 1
ATOM 1433 N N . ALA A 1 186 ? 2.622 4.634 12.011 1.00 89.25 186 ALA A N 1
ATOM 1434 C CA . ALA A 1 186 ? 3.273 4.132 13.211 1.00 89.25 186 ALA A CA 1
ATOM 1435 C C . ALA A 1 186 ? 2.332 3.246 14.032 1.00 89.25 186 ALA A C 1
ATOM 1437 O O . ALA A 1 186 ? 1.108 3.417 13.997 1.00 89.25 186 ALA A O 1
ATOM 1438 N N . ALA A 1 187 ? 2.927 2.302 14.758 1.00 89.00 187 ALA A N 1
ATOM 1439 C CA . ALA A 1 187 ? 2.238 1.428 15.697 1.00 89.00 187 ALA A CA 1
ATOM 1440 C C . ALA A 1 187 ? 1.617 2.240 16.845 1.00 89.00 187 ALA A C 1
ATOM 1442 O O . ALA A 1 187 ? 2.256 3.145 17.375 1.00 89.00 187 ALA A O 1
ATOM 1443 N N . VAL A 1 188 ? 0.393 1.918 17.255 1.00 85.69 188 VAL A N 1
ATOM 1444 C CA . VAL A 1 188 ? -0.230 2.478 18.465 1.00 85.69 188 VAL A CA 1
ATOM 1445 C C . VAL A 1 188 ? 0.206 1.639 19.666 1.00 85.69 188 VAL A C 1
ATOM 1447 O O . VAL A 1 188 ? -0.041 0.437 19.676 1.00 85.69 188 VAL A O 1
ATOM 1450 N N . VAL A 1 189 ? 0.869 2.250 20.649 1.00 79.31 189 VAL A N 1
ATOM 1451 C CA . VAL A 1 189 ? 1.382 1.565 21.854 1.00 79.31 189 VAL A CA 1
ATOM 1452 C C . VAL A 1 189 ? 0.304 1.500 22.929 1.00 79.31 189 VAL A C 1
ATOM 1454 O O . VAL A 1 189 ? 0.029 0.428 23.458 1.00 79.31 189 VAL A O 1
ATOM 1457 N N . GLU A 1 190 ? -0.367 2.624 23.180 1.00 68.75 190 GLU A N 1
ATOM 1458 C CA . GLU A 1 190 ? -1.539 2.695 24.049 1.00 68.75 190 GLU A CA 1
ATOM 1459 C C . GLU A 1 190 ? -2.710 3.304 23.282 1.00 68.75 190 GLU A C 1
ATOM 1461 O O . GLU A 1 190 ? -2.621 4.411 22.741 1.00 68.75 190 GLU A O 1
ATOM 1466 N N . ASP A 1 191 ? -3.827 2.577 23.221 1.00 60.38 191 ASP A N 1
ATOM 1467 C CA . ASP A 1 191 ? -5.053 3.108 22.637 1.00 60.38 191 ASP A CA 1
ATOM 1468 C C . ASP A 1 191 ? -5.746 3.992 23.676 1.00 60.38 191 ASP A C 1
ATOM 1470 O O . ASP A 1 191 ? -6.477 3.515 24.541 1.00 60.38 191 ASP A O 1
ATOM 1474 N N . ALA A 1 192 ? -5.518 5.303 23.599 1.00 56.34 192 ALA A N 1
ATOM 1475 C CA . ALA A 1 192 ? -6.141 6.290 24.483 1.00 56.34 192 ALA A CA 1
ATOM 1476 C C . ALA A 1 192 ? -7.648 6.515 24.188 1.00 56.34 192 ALA A C 1
ATOM 1478 O O . ALA A 1 192 ? -8.197 7.596 24.407 1.00 56.34 192 ALA A O 1
ATOM 1479 N N . GLY A 1 193 ? -8.340 5.495 23.674 1.00 53.56 193 GLY A N 1
ATOM 1480 C CA . GLY A 1 193 ? -9.762 5.528 23.356 1.00 53.56 193 GLY A CA 1
ATOM 1481 C C . GLY A 1 193 ? -10.116 6.381 22.134 1.00 53.56 193 GLY A C 1
ATOM 1482 O O . GLY A 1 193 ? -9.299 6.704 21.262 1.00 53.56 193 GLY A O 1
ATOM 1483 N N . GLU A 1 194 ? -11.401 6.712 22.009 1.00 45.72 194 GLU A N 1
ATOM 1484 C CA . GLU A 1 194 ? -11.925 7.454 20.857 1.00 45.72 194 GLU A CA 1
ATOM 1485 C C . GLU A 1 194 ? -11.544 8.943 20.851 1.00 45.72 194 GLU A C 1
ATOM 1487 O O . GLU A 1 194 ? -11.530 9.553 19.780 1.00 45.72 194 GLU A O 1
ATOM 1492 N N . GLU A 1 195 ? -11.161 9.498 22.003 1.00 45.47 195 GLU A N 1
ATOM 1493 C CA . GLU A 1 195 ? -11.071 10.948 22.219 1.00 45.47 195 GLU A CA 1
ATOM 1494 C C . GLU A 1 195 ? -9.642 11.498 22.354 1.00 45.47 195 GLU A C 1
ATOM 1496 O O . GLU A 1 195 ? -9.450 12.701 22.172 1.00 45.47 195 GLU A O 1
ATOM 1501 N N . ALA A 1 196 ? -8.630 10.658 22.608 1.00 52.97 196 ALA A N 1
ATOM 1502 C CA . ALA A 1 196 ? -7.251 11.110 22.798 1.00 52.97 196 ALA A CA 1
ATOM 1503 C C . ALA A 1 196 ? -6.262 10.530 21.770 1.00 52.97 196 ALA A C 1
ATOM 1505 O O . ALA A 1 196 ? -6.427 9.433 21.222 1.00 52.97 196 ALA A O 1
ATOM 1506 N N . ASP A 1 197 ? -5.210 11.306 21.492 1.00 58.06 197 ASP A N 1
ATOM 1507 C CA . ASP A 1 197 ? -4.058 10.837 20.728 1.00 58.06 197 ASP A CA 1
ATOM 1508 C C . ASP A 1 197 ? -3.223 9.922 21.627 1.00 58.06 197 ASP A C 1
ATOM 1510 O O . ASP A 1 197 ? -2.654 10.369 22.618 1.00 58.06 197 ASP A O 1
ATOM 1514 N N . GLY A 1 198 ? -3.210 8.630 21.295 1.00 63.47 198 GLY A N 1
ATOM 1515 C CA . GLY A 1 198 ? -2.427 7.620 22.002 1.00 63.47 198 GLY A CA 1
ATOM 1516 C C . GLY A 1 198 ? -0.926 7.767 21.771 1.00 63.47 198 GLY A C 1
ATOM 1517 O O . GLY A 1 198 ? -0.487 8.471 20.857 1.00 63.47 198 GLY A O 1
ATOM 1518 N N . GLU A 1 199 ? -0.139 7.077 22.591 1.00 73.75 199 GLU A N 1
ATOM 1519 C CA . GLU A 1 199 ? 1.301 6.971 22.384 1.00 73.75 199 GLU A CA 1
ATOM 1520 C C . GLU A 1 199 ? 1.593 6.141 21.128 1.00 73.75 199 GLU A C 1
ATOM 1522 O O . GLU A 1 199 ? 0.959 5.111 20.867 1.00 73.75 199 GLU A O 1
ATOM 1527 N N . TYR A 1 200 ? 2.549 6.607 20.325 1.00 78.81 200 TYR A N 1
ATOM 1528 C CA . TYR A 1 200 ? 2.901 5.989 19.054 1.00 78.81 200 TYR A CA 1
ATOM 1529 C C . TYR A 1 200 ? 4.322 5.429 19.112 1.00 78.81 200 TYR A C 1
ATOM 1531 O O . TYR A 1 200 ? 5.260 6.132 19.476 1.00 78.81 200 TYR A O 1
ATOM 1539 N N . GLY A 1 201 ? 4.462 4.172 18.709 1.00 80.50 201 GLY A N 1
ATOM 1540 C CA . GLY A 1 201 ? 5.709 3.421 18.698 1.00 80.50 201 GLY A CA 1
ATOM 1541 C C . GLY A 1 201 ? 6.371 3.437 17.327 1.00 80.50 201 GLY A C 1
ATOM 1542 O O . GLY A 1 201 ? 6.425 4.456 16.647 1.00 80.50 201 GLY A O 1
ATOM 1543 N N . GLU A 1 202 ? 6.887 2.289 16.902 1.00 84.44 202 GLU A N 1
ATOM 1544 C CA . GLU A 1 202 ? 7.683 2.161 15.682 1.00 84.44 202 GLU A CA 1
ATOM 1545 C C . GLU A 1 202 ? 6.956 2.634 14.404 1.00 84.44 202 GLU A C 1
ATOM 1547 O O . GLU A 1 202 ? 5.805 2.272 14.144 1.00 84.44 202 GLU A O 1
ATOM 1552 N N . ALA A 1 203 ? 7.672 3.389 13.562 1.00 87.06 203 ALA A N 1
ATOM 1553 C CA . ALA A 1 203 ? 7.256 3.723 12.203 1.00 87.06 203 ALA A CA 1
ATOM 1554 C C . ALA A 1 203 ? 7.452 2.526 11.258 1.00 87.06 203 ALA A C 1
ATOM 1556 O O . ALA A 1 203 ? 8.559 2.015 11.110 1.00 87.06 203 ALA A O 1
ATOM 1557 N N . VAL A 1 204 ? 6.387 2.121 10.567 1.00 90.25 204 VAL A N 1
ATOM 1558 C CA . VAL A 1 204 ? 6.383 0.920 9.709 1.00 90.25 204 VAL A CA 1
ATOM 1559 C C . VAL A 1 204 ? 6.211 1.232 8.221 1.00 90.25 204 VAL A C 1
ATOM 1561 O O . VAL A 1 204 ? 6.628 0.442 7.373 1.00 90.25 204 VAL A O 1
ATOM 1564 N N . LEU A 1 205 ? 5.629 2.391 7.889 1.00 90.81 205 LEU A N 1
ATOM 1565 C CA . LEU A 1 205 ? 5.421 2.845 6.513 1.00 90.81 205 LEU A CA 1
ATOM 1566 C C . LEU A 1 205 ? 5.542 4.372 6.424 1.00 90.81 205 LEU A C 1
ATOM 1568 O O . LEU A 1 205 ? 4.959 5.098 7.225 1.00 90.81 205 LEU A O 1
ATOM 1572 N N . THR A 1 206 ? 6.267 4.872 5.425 1.00 90.19 206 THR A N 1
ATOM 1573 C CA . THR A 1 206 ? 6.445 6.314 5.198 1.00 90.19 206 THR A CA 1
ATOM 1574 C C . THR A 1 206 ? 6.071 6.719 3.780 1.00 90.19 206 THR A C 1
ATOM 1576 O O . THR A 1 206 ? 6.394 6.033 2.814 1.00 90.19 206 THR A O 1
ATOM 1579 N N . PHE A 1 207 ? 5.426 7.876 3.661 1.00 88.12 207 PHE A N 1
ATOM 1580 C CA . PHE A 1 207 ? 5.101 8.552 2.410 1.00 88.12 207 PHE A CA 1
ATOM 1581 C C . PHE A 1 207 ? 5.665 9.983 2.437 1.00 88.12 207 PHE A C 1
ATOM 1583 O O . PHE A 1 207 ? 5.061 10.877 3.049 1.00 88.12 207 PHE A O 1
ATOM 1590 N N . PRO A 1 208 ? 6.820 10.239 1.798 1.00 81.75 208 PRO A N 1
ATOM 1591 C CA . PRO A 1 208 ? 7.356 11.584 1.661 1.00 81.75 208 PRO A CA 1
ATOM 1592 C C . PRO A 1 208 ? 6.425 12.448 0.814 1.00 81.75 208 PRO A C 1
ATOM 1594 O O . PRO A 1 208 ? 6.062 12.092 -0.308 1.00 81.75 208 PRO A O 1
ATOM 1597 N N . ARG A 1 209 ? 6.035 13.610 1.340 1.00 71.31 209 ARG A N 1
ATOM 1598 C CA . ARG A 1 209 ? 5.250 14.573 0.572 1.00 71.31 209 ARG A CA 1
ATOM 1599 C C . ARG A 1 209 ? 6.202 15.419 -0.266 1.00 71.31 209 ARG A C 1
ATOM 1601 O O . ARG A 1 209 ? 6.952 16.221 0.275 1.00 71.31 209 ARG A O 1
ATOM 1608 N N . ARG A 1 210 ? 6.150 15.256 -1.586 1.00 68.62 210 ARG A N 1
ATOM 1609 C CA . ARG A 1 210 ? 6.802 16.156 -2.546 1.00 68.62 210 ARG A CA 1
ATOM 1610 C C . ARG A 1 210 ? 5.745 16.968 -3.291 1.00 68.62 210 ARG A C 1
ATOM 1612 O O . ARG A 1 210 ? 4.642 16.475 -3.530 1.00 68.62 210 ARG A O 1
ATOM 1619 N N . THR A 1 211 ? 6.064 18.225 -3.589 1.00 53.81 211 THR A N 1
ATOM 1620 C CA . THR A 1 211 ? 5.213 19.150 -4.357 1.00 53.81 211 THR A CA 1
ATOM 1621 C C . THR A 1 211 ? 5.162 18.797 -5.842 1.00 53.81 211 THR A C 1
ATOM 1623 O O . THR A 1 211 ? 4.186 19.119 -6.513 1.00 53.81 211 THR A O 1
ATOM 1626 N N . ASP A 1 212 ? 6.165 18.077 -6.335 1.00 58.00 212 ASP A N 1
ATOM 1627 C CA . ASP A 1 212 ? 6.294 17.621 -7.707 1.00 58.00 212 ASP A CA 1
ATOM 1628 C C . ASP A 1 212 ? 6.884 16.201 -7.768 1.00 58.00 212 ASP A C 1
ATOM 1630 O O . ASP A 1 212 ? 7.807 15.831 -7.044 1.00 58.00 212 ASP A O 1
ATOM 1634 N N . GLY A 1 213 ? 6.319 15.371 -8.645 1.00 67.56 213 GLY A N 1
ATOM 1635 C CA . GLY A 1 213 ? 6.881 14.065 -8.989 1.00 67.56 213 GLY A CA 1
ATOM 1636 C C . GLY A 1 213 ? 6.147 12.844 -8.436 1.00 67.56 213 GLY A C 1
ATOM 1637 O O . GLY A 1 213 ? 5.006 12.900 -7.971 1.00 67.56 213 GLY A O 1
ATOM 1638 N N . THR A 1 214 ? 6.816 11.702 -8.591 1.00 75.75 214 THR A N 1
ATOM 1639 C CA . THR A 1 214 ? 6.307 10.369 -8.265 1.00 75.75 214 THR A CA 1
ATOM 1640 C C . THR A 1 214 ? 6.152 10.184 -6.759 1.00 75.75 214 THR A C 1
ATOM 1642 O O . THR A 1 214 ? 7.032 10.526 -5.969 1.00 75.75 214 THR A O 1
ATOM 1645 N N . ARG A 1 215 ? 5.013 9.614 -6.367 1.00 85.88 215 ARG A N 1
ATOM 1646 C CA . ARG A 1 215 ? 4.640 9.340 -4.980 1.00 85.88 215 ARG A CA 1
ATOM 1647 C C . ARG A 1 215 ? 5.275 8.042 -4.505 1.00 85.88 215 ARG A C 1
ATOM 1649 O O . ARG A 1 215 ? 4.865 6.965 -4.931 1.00 85.88 215 ARG A O 1
ATOM 1656 N N . TRP A 1 216 ? 6.279 8.162 -3.646 1.00 90.25 216 TRP A N 1
ATOM 1657 C CA . TRP A 1 216 ? 7.023 7.026 -3.115 1.00 90.25 216 TRP A CA 1
ATOM 1658 C C . TRP A 1 216 ? 6.516 6.607 -1.738 1.00 90.25 216 TRP A C 1
ATOM 1660 O O . TRP A 1 216 ? 6.232 7.444 -0.884 1.00 90.25 216 TRP A O 1
ATOM 1670 N N . TYR A 1 217 ? 6.455 5.301 -1.534 1.00 93.50 217 TYR A N 1
ATOM 1671 C CA . TYR A 1 217 ? 6.146 4.630 -0.284 1.00 93.50 217 TYR A CA 1
ATOM 1672 C C . TYR A 1 217 ? 7.363 3.817 0.148 1.00 93.50 217 TYR A C 1
ATOM 1674 O O . TYR A 1 217 ? 8.029 3.203 -0.687 1.00 93.50 217 TYR A O 1
ATOM 1682 N N . PHE A 1 218 ? 7.635 3.815 1.450 1.00 93.75 218 PHE A N 1
ATOM 1683 C CA . PHE A 1 218 ? 8.770 3.127 2.057 1.00 93.75 218 PHE A CA 1
ATOM 1684 C C . PHE A 1 218 ? 8.277 2.247 3.198 1.00 93.75 218 PHE A C 1
ATOM 1686 O O . PHE A 1 218 ? 7.770 2.772 4.189 1.00 93.75 218 PHE A O 1
ATOM 1693 N N . VAL A 1 219 ? 8.417 0.932 3.056 1.00 93.44 219 VAL A N 1
ATOM 1694 C CA . VAL A 1 219 ? 8.080 -0.067 4.079 1.00 93.44 219 VAL A CA 1
ATOM 1695 C C . VAL A 1 219 ? 9.364 -0.680 4.632 1.00 93.44 219 VAL A C 1
ATOM 1697 O O . VAL A 1 219 ? 10.314 -0.931 3.884 1.00 93.44 219 VAL A O 1
ATOM 1700 N N . LYS A 1 220 ? 9.408 -0.911 5.947 1.00 86.44 220 LYS A N 1
ATOM 1701 C CA . LYS A 1 220 ? 10.567 -1.533 6.598 1.00 86.44 220 LYS A CA 1
ATOM 1702 C C . LYS A 1 220 ? 10.817 -2.930 6.015 1.00 86.44 220 LYS A C 1
ATOM 1704 O O . LYS A 1 220 ? 9.874 -3.693 5.825 1.00 86.44 220 LYS A O 1
ATOM 1709 N N . ARG A 1 221 ? 12.083 -3.258 5.726 1.00 84.25 221 ARG A N 1
ATOM 1710 C CA . ARG A 1 221 ? 12.474 -4.564 5.166 1.00 84.25 221 ARG A CA 1
ATOM 1711 C C . ARG A 1 221 ? 12.139 -5.705 6.121 1.00 84.25 221 ARG A C 1
ATOM 1713 O O . ARG A 1 221 ? 11.340 -6.561 5.772 1.00 84.25 221 ARG A O 1
ATOM 1720 N N . ASP A 1 222 ? 12.692 -5.630 7.323 1.00 85.00 222 ASP A N 1
ATOM 1721 C CA . ASP A 1 222 ? 12.562 -6.643 8.374 1.00 85.00 222 ASP A CA 1
ATOM 1722 C C . ASP A 1 222 ? 11.549 -6.177 9.432 1.00 85.00 222 ASP A C 1
ATOM 1724 O O . ASP A 1 222 ? 11.798 -6.181 10.639 1.00 85.00 222 ASP A O 1
ATOM 1728 N N . GLY A 1 223 ? 10.431 -5.626 8.954 1.00 87.31 223 GLY A N 1
ATOM 1729 C CA . GLY A 1 223 ? 9.321 -5.180 9.786 1.00 87.31 223 GLY A CA 1
ATOM 1730 C C . GLY A 1 223 ? 8.300 -6.289 9.998 1.00 87.31 223 GLY A C 1
ATOM 1731 O O . GLY A 1 223 ? 8.181 -7.209 9.196 1.00 87.31 223 GLY A O 1
ATOM 1732 N N . TRP A 1 224 ? 7.519 -6.172 11.067 1.00 94.00 224 TRP A N 1
ATOM 1733 C CA . TRP A 1 224 ? 6.417 -7.095 11.329 1.00 94.00 224 TRP A CA 1
ATOM 1734 C C . TRP A 1 224 ? 5.174 -6.824 10.468 1.00 94.00 224 TRP A C 1
ATOM 1736 O O . TRP A 1 224 ? 4.289 -7.674 10.385 1.00 94.00 224 TRP A O 1
ATOM 1746 N N . LEU A 1 225 ? 5.083 -5.643 9.848 1.00 95.06 225 LEU A N 1
ATOM 1747 C CA . LEU A 1 225 ? 3.971 -5.279 8.976 1.00 95.06 225 LEU A CA 1
ATOM 1748 C C . LEU A 1 225 ? 4.010 -6.114 7.690 1.00 95.06 225 LEU A C 1
ATOM 1750 O O . LEU A 1 225 ? 4.976 -6.054 6.930 1.00 95.06 225 LEU A O 1
ATOM 1754 N N . ASP A 1 226 ? 2.922 -6.822 7.407 1.00 96.50 226 ASP A N 1
ATOM 1755 C CA . ASP A 1 226 ? 2.738 -7.547 6.158 1.00 96.50 226 ASP A CA 1
ATOM 1756 C C . ASP A 1 226 ? 2.708 -6.558 4.981 1.00 96.50 226 ASP A C 1
ATOM 1758 O O . ASP A 1 226 ? 1.858 -5.663 4.900 1.00 96.50 226 ASP A O 1
ATOM 1762 N N . LYS A 1 227 ? 3.641 -6.711 4.034 1.00 96.75 227 LYS A N 1
ATOM 1763 C CA . LYS A 1 227 ? 3.786 -5.787 2.897 1.00 96.75 227 LYS A CA 1
ATOM 1764 C C . LYS A 1 227 ? 2.542 -5.729 2.018 1.00 96.75 227 LYS A C 1
ATOM 1766 O O . LYS A 1 227 ? 2.287 -4.694 1.405 1.00 96.75 227 LYS A O 1
ATOM 1771 N N . ARG A 1 228 ? 1.715 -6.779 2.007 1.00 97.81 228 ARG A N 1
ATOM 1772 C CA . ARG A 1 228 ? 0.437 -6.786 1.284 1.00 97.81 228 ARG A CA 1
ATOM 1773 C C . ARG A 1 228 ? -0.534 -5.755 1.860 1.00 97.81 228 ARG A C 1
ATOM 1775 O O . ARG A 1 228 ? -1.259 -5.131 1.087 1.00 97.81 228 ARG A O 1
ATOM 1782 N N . LEU A 1 229 ? -0.505 -5.503 3.174 1.00 97.81 229 LEU A N 1
ATOM 1783 C CA . LEU A 1 229 ? -1.268 -4.413 3.799 1.00 97.81 229 LEU A CA 1
ATOM 1784 C C . LEU A 1 229 ? -0.723 -3.041 3.386 1.00 97.81 229 LEU A C 1
ATOM 1786 O O . LEU A 1 229 ? -1.505 -2.153 3.043 1.00 97.81 229 LEU A O 1
ATOM 1790 N N . ALA A 1 230 ? 0.602 -2.875 3.338 1.00 97.31 230 ALA A N 1
ATOM 1791 C CA . ALA A 1 230 ? 1.222 -1.630 2.882 1.00 97.31 230 ALA A CA 1
ATOM 1792 C C . ALA A 1 230 ? 0.882 -1.318 1.410 1.00 97.31 230 ALA A C 1
ATOM 1794 O O . ALA A 1 230 ? 0.521 -0.183 1.086 1.00 97.31 230 ALA A O 1
ATOM 1795 N N . PHE A 1 231 ? 0.937 -2.322 0.528 1.00 97.88 231 PHE A N 1
ATOM 1796 C CA . PHE A 1 231 ? 0.534 -2.187 -0.874 1.00 97.88 231 PHE A CA 1
ATOM 1797 C C . PHE A 1 231 ? -0.947 -1.840 -0.996 1.00 97.88 231 PHE A C 1
ATOM 1799 O O . PHE A 1 231 ? -1.295 -0.879 -1.681 1.00 97.88 231 PHE A O 1
ATOM 1806 N N . ALA A 1 232 ? -1.818 -2.565 -0.291 1.00 98.00 232 ALA A N 1
ATOM 1807 C CA . ALA A 1 232 ? -3.249 -2.306 -0.314 1.00 98.00 232 ALA A CA 1
ATOM 1808 C C . ALA A 1 232 ? -3.585 -0.881 0.166 1.00 98.00 232 ALA A C 1
ATOM 1810 O O . ALA A 1 232 ? -4.401 -0.199 -0.459 1.00 98.00 232 ALA A O 1
ATOM 1811 N N . LEU A 1 233 ? -2.910 -0.385 1.210 1.00 96.75 233 LEU A N 1
ATOM 1812 C CA . LEU A 1 233 ? -3.106 0.979 1.706 1.00 96.75 233 LEU A CA 1
ATOM 1813 C C . LEU A 1 233 ? -2.675 2.026 0.677 1.00 96.75 233 LEU A C 1
ATOM 1815 O O . LEU A 1 233 ? -3.394 3.004 0.466 1.00 96.75 233 LEU A O 1
ATOM 1819 N N . ALA A 1 234 ? -1.531 1.826 0.022 1.00 95.62 234 ALA A N 1
ATOM 1820 C CA . ALA A 1 234 ? -1.057 2.730 -1.019 1.00 95.62 234 ALA A CA 1
ATOM 1821 C C . ALA A 1 234 ? -2.022 2.774 -2.214 1.00 95.62 234 ALA A C 1
ATOM 1823 O O . ALA A 1 234 ? -2.387 3.858 -2.666 1.00 95.62 234 ALA A O 1
ATOM 1824 N N . VAL A 1 235 ? -2.505 1.615 -2.679 1.00 96.19 235 VAL A N 1
ATOM 1825 C CA . VAL A 1 235 ? -3.466 1.527 -3.791 1.00 96.19 235 VAL A CA 1
ATOM 1826 C C . VAL A 1 235 ? -4.777 2.241 -3.455 1.00 96.19 235 VAL A C 1
ATOM 1828 O O . VAL A 1 235 ? -5.252 3.054 -4.250 1.00 96.19 235 VAL A O 1
ATOM 1831 N N . LEU A 1 236 ? -5.335 2.006 -2.262 1.00 95.06 236 LEU A N 1
ATOM 1832 C CA . LEU A 1 236 ? -6.545 2.698 -1.803 1.00 95.06 236 LEU A CA 1
ATOM 1833 C C . LEU A 1 236 ? -6.339 4.214 -1.734 1.00 95.06 236 LEU A C 1
ATOM 1835 O O . LEU A 1 236 ? -7.185 4.979 -2.197 1.00 95.06 236 LEU A O 1
ATOM 1839 N N . ARG A 1 237 ? -5.196 4.656 -1.199 1.00 90.94 237 ARG A N 1
ATOM 1840 C CA . ARG A 1 237 ? -4.858 6.077 -1.078 1.00 90.94 237 ARG A CA 1
ATOM 1841 C C . ARG A 1 237 ? -4.733 6.761 -2.440 1.00 90.94 237 ARG A C 1
ATOM 1843 O O . ARG A 1 237 ? -5.238 7.875 -2.597 1.00 90.94 237 ARG A O 1
ATOM 1850 N N . GLU A 1 238 ? -4.076 6.133 -3.414 1.00 89.50 238 GLU A N 1
ATOM 1851 C CA . GLU A 1 238 ? -3.940 6.704 -4.761 1.00 89.50 238 GLU A CA 1
ATOM 1852 C C . GLU A 1 238 ? -5.269 6.694 -5.537 1.00 89.50 238 GLU A C 1
ATOM 1854 O O . GLU A 1 238 ? -5.577 7.679 -6.213 1.00 89.50 238 GLU A O 1
ATOM 1859 N N . SER A 1 239 ? -6.100 5.653 -5.383 1.00 87.56 239 SER A N 1
ATOM 1860 C CA . SER A 1 239 ? -7.456 5.608 -5.962 1.00 87.56 239 SER A CA 1
ATOM 1861 C C . SER A 1 239 ? -8.336 6.741 -5.410 1.00 87.56 239 SER A C 1
ATOM 1863 O O . SER A 1 239 ? -8.912 7.498 -6.190 1.00 87.56 239 SER A O 1
ATOM 1865 N N . ASP A 1 240 ? -8.349 6.954 -4.087 1.00 81.88 240 ASP A N 1
ATOM 1866 C CA . ASP A 1 240 ? -9.137 8.019 -3.441 1.00 81.88 240 ASP A CA 1
ATOM 1867 C C . ASP A 1 240 ? -8.650 9.440 -3.784 1.00 81.88 240 ASP A C 1
ATOM 1869 O O . ASP A 1 240 ? -9.452 10.371 -3.861 1.00 81.88 240 ASP A O 1
ATOM 1873 N N . THR A 1 241 ? -7.336 9.639 -3.942 1.00 72.88 241 THR A N 1
ATOM 1874 C CA . THR A 1 241 ? -6.749 10.987 -4.077 1.00 72.88 241 THR A CA 1
ATOM 1875 C C . THR A 1 241 ? -6.654 11.459 -5.527 1.00 72.88 241 THR A C 1
ATOM 1877 O O . THR A 1 241 ? -6.719 12.660 -5.779 1.00 72.88 241 THR A O 1
ATOM 1880 N N . ILE A 1 242 ? -6.427 10.544 -6.474 1.00 58.31 242 ILE A N 1
ATOM 1881 C CA . ILE A 1 242 ? -6.112 10.886 -7.871 1.00 58.31 242 ILE A CA 1
ATOM 1882 C C . ILE A 1 242 ? -7.176 10.356 -8.840 1.00 58.31 242 ILE A C 1
ATOM 1884 O O . ILE A 1 242 ? -7.275 10.857 -9.957 1.00 58.31 242 ILE A O 1
ATOM 1888 N N . GLY A 1 243 ? -7.973 9.354 -8.451 1.00 57.19 243 GLY A N 1
ATOM 1889 C CA . GLY A 1 243 ? -8.672 8.540 -9.443 1.00 57.19 243 GLY A CA 1
ATOM 1890 C C . GLY A 1 243 ? -7.666 7.886 -10.392 1.00 57.19 243 GLY A C 1
ATOM 1891 O O . GLY A 1 243 ? -7.880 7.868 -11.598 1.00 57.19 243 GLY A O 1
ATOM 1892 N N . ALA A 1 244 ? -6.526 7.414 -9.862 1.00 52.75 244 ALA A N 1
ATOM 1893 C CA . ALA A 1 244 ? -5.434 6.790 -10.625 1.00 52.75 244 ALA A CA 1
ATOM 1894 C C . ALA A 1 244 ? -5.861 5.520 -11.396 1.00 52.75 244 ALA A C 1
ATOM 1896 O O . ALA A 1 244 ? -5.094 4.959 -12.171 1.00 52.75 244 ALA A O 1
ATOM 1897 N N . ASP A 1 245 ? -7.091 5.074 -11.172 1.00 58.28 245 ASP A N 1
ATOM 1898 C CA . ASP A 1 245 ? -7.803 4.008 -11.857 1.00 58.28 245 ASP A CA 1
ATOM 1899 C C . ASP A 1 245 ? -8.667 4.481 -13.044 1.00 58.28 245 ASP A C 1
ATOM 1901 O O . ASP A 1 245 ? -9.192 3.637 -13.764 1.00 58.28 245 ASP A O 1
ATOM 1905 N N . ARG A 1 246 ? -8.822 5.796 -13.276 1.00 49.44 246 ARG A N 1
ATOM 1906 C CA . ARG A 1 246 ? -9.742 6.375 -14.281 1.00 49.44 246 ARG A CA 1
ATOM 1907 C C . ARG A 1 246 ? -9.152 6.646 -15.670 1.00 49.44 246 ARG A C 1
ATOM 1909 O O . ARG A 1 246 ? -9.871 7.168 -16.521 1.00 49.44 246 ARG A O 1
ATOM 1916 N N . HIS A 1 247 ? -7.899 6.283 -15.923 1.00 41.88 247 HIS A N 1
ATOM 1917 C CA . HIS A 1 247 ? -7.263 6.377 -17.241 1.00 41.88 247 HIS A CA 1
ATOM 1918 C C . HIS A 1 247 ? -6.419 5.128 -17.468 1.00 41.88 247 HIS A C 1
ATOM 1920 O O . HIS A 1 247 ? -5.606 4.826 -16.571 1.00 41.88 247 HIS A O 1
#